Protein AF-A0A3J8T871-F1 (afdb_monomer_lite)

Sequence (259 aa):
EIQTLMLQTRQHMSQTGKDLESVMHNILGLNGDDAAVIRSRLGNTLPEPTASTSGMSEITALQEQIAAMSMTTEYVHPHMQLASPMAESLQCPPFTSSGKSYEDIYEMGSSKVPLPAITPELLTSQFPDMSEADRQALEYIADPENFSHTLNADGTVISISKKRPNSIFRNNYTADTWTFISNLKYQPDGGTLPYFASHIAQYQYLLAAVSGGWVGQMPFVLIRENVINQTTLNNTEWLNGEELKTAFLNNTPNGKSTA

Structure (mmCIF, N/CA/C/O backbone):
data_AF-A0A3J8T871-F1
#
_entry.id   AF-A0A3J8T871-F1
#
loop_
_atom_site.group_PDB
_atom_site.id
_atom_site.type_symbol
_atom_site.label_atom_id
_atom_site.label_alt_id
_atom_site.label_comp_id
_atom_site.label_asym_id
_atom_site.label_entity_id
_atom_site.label_seq_id
_atom_site.pdbx_PDB_ins_code
_atom_site.Cartn_x
_atom_site.Cartn_y
_atom_site.Cartn_z
_atom_site.occupancy
_atom_site.B_iso_or_equiv
_atom_site.auth_seq_id
_atom_site.auth_comp_id
_atom_site.auth_asym_id
_atom_site.auth_atom_id
_atom_site.pdbx_PDB_model_num
ATOM 1 N N . GLU A 1 1 ? -27.028 -23.807 4.822 1.00 65.12 1 GLU A N 1
ATOM 2 C CA . GLU A 1 1 ? -26.142 -23.167 3.828 1.00 65.12 1 GLU A CA 1
ATOM 3 C C . GLU A 1 1 ? -26.764 -21.903 3.232 1.00 65.12 1 GLU A C 1
ATOM 5 O O . GLU A 1 1 ? -26.408 -20.824 3.680 1.00 65.12 1 GLU A O 1
ATOM 10 N N . ILE A 1 2 ? -27.795 -21.993 2.378 1.00 63.31 2 ILE A N 1
ATOM 11 C CA . ILE A 1 2 ? -28.452 -20.805 1.777 1.00 63.31 2 ILE A CA 1
ATOM 12 C C . ILE A 1 2 ? -29.001 -19.809 2.820 1.00 63.31 2 ILE A C 1
ATOM 14 O O . ILE A 1 2 ? -28.882 -18.603 2.641 1.00 63.31 2 ILE A O 1
ATOM 18 N N . GLN A 1 3 ? -29.579 -20.277 3.933 1.00 58.31 3 GLN A N 1
ATOM 19 C CA . GLN A 1 3 ? -30.079 -19.378 4.989 1.00 58.31 3 GLN A CA 1
ATOM 20 C C . GLN A 1 3 ? -28.963 -18.590 5.691 1.00 58.31 3 GLN A C 1
ATOM 22 O O . GLN A 1 3 ? -29.158 -17.420 6.013 1.00 58.31 3 GLN A O 1
ATOM 27 N N . THR A 1 4 ? -27.796 -19.206 5.883 1.00 62.69 4 THR A N 1
ATOM 28 C CA . THR A 1 4 ? -26.612 -18.565 6.468 1.00 62.69 4 THR A CA 1
ATOM 29 C C . THR A 1 4 ? -26.082 -17.479 5.539 1.00 62.69 4 THR A C 1
ATOM 31 O O . THR A 1 4 ? -25.851 -16.358 5.977 1.00 62.69 4 THR A O 1
ATOM 34 N N . LEU A 1 5 ? -26.003 -17.779 4.241 1.00 67.38 5 LEU A N 1
ATOM 35 C CA . LEU A 1 5 ? -25.590 -16.825 3.214 1.00 67.38 5 LEU A CA 1
ATOM 36 C C . LEU A 1 5 ? -26.553 -15.639 3.093 1.00 67.38 5 LEU A C 1
ATOM 38 O O . LEU A 1 5 ? -26.114 -14.498 2.974 1.00 67.38 5 LEU A O 1
ATOM 42 N N . MET A 1 6 ? -27.867 -15.869 3.193 1.00 68.94 6 MET A N 1
ATOM 43 C CA . MET A 1 6 ? -28.846 -14.775 3.234 1.00 68.94 6 MET A CA 1
ATOM 44 C C . MET A 1 6 ? -28.659 -13.880 4.464 1.00 68.94 6 MET A C 1
ATOM 46 O O . MET A 1 6 ? -28.785 -12.661 4.351 1.00 68.94 6 MET A O 1
ATOM 50 N N . LEU A 1 7 ? -28.373 -14.467 5.631 1.00 67.75 7 LEU A N 1
ATOM 51 C CA . LEU A 1 7 ? -28.148 -13.708 6.861 1.00 67.75 7 LEU A CA 1
ATOM 52 C C . LEU A 1 7 ? -26.876 -12.858 6.755 1.00 67.75 7 LEU A C 1
ATOM 54 O O . LEU A 1 7 ? -26.927 -11.662 7.028 1.00 67.75 7 LEU A O 1
ATOM 58 N N . GLN A 1 8 ? -25.781 -13.448 6.268 1.00 67.50 8 GLN A N 1
ATOM 59 C CA . GLN A 1 8 ? -24.525 -12.743 5.999 1.00 67.50 8 GLN A CA 1
ATOM 60 C C . GLN A 1 8 ? -24.728 -11.609 4.989 1.00 67.50 8 GLN A C 1
ATOM 62 O O . GLN A 1 8 ? -24.282 -10.490 5.221 1.00 67.50 8 GLN A O 1
ATOM 67 N N . THR A 1 9 ? -25.483 -11.860 3.916 1.00 73.12 9 THR A N 1
ATOM 68 C CA . THR A 1 9 ? -25.808 -10.840 2.907 1.00 73.12 9 THR A CA 1
ATOM 69 C C . THR A 1 9 ? -26.558 -9.660 3.533 1.00 73.12 9 THR A C 1
ATOM 71 O O . THR A 1 9 ? -26.154 -8.514 3.357 1.00 73.12 9 THR A O 1
ATOM 74 N N . ARG A 1 10 ? -27.606 -9.916 4.330 1.00 71.44 10 ARG A N 1
ATOM 75 C CA . ARG A 1 10 ? -28.368 -8.853 5.017 1.00 71.44 10 ARG A CA 1
ATOM 76 C C . ARG A 1 10 ? -27.517 -8.072 6.012 1.00 71.44 10 ARG A C 1
ATOM 78 O O . ARG A 1 10 ? -27.615 -6.848 6.067 1.00 71.44 10 ARG A O 1
ATOM 85 N N . GLN A 1 11 ? -26.688 -8.768 6.783 1.00 70.19 11 GLN A N 1
ATOM 86 C CA . GLN A 1 11 ? -25.809 -8.144 7.763 1.00 70.19 11 GLN A CA 1
ATOM 87 C C . GLN A 1 11 ? -24.795 -7.219 7.080 1.00 70.19 11 GLN A C 1
ATOM 89 O O . GLN A 1 11 ? -24.667 -6.062 7.477 1.00 70.19 11 GLN A O 1
ATOM 94 N N . HIS A 1 12 ? -24.154 -7.676 6.002 1.00 65.12 12 HIS A N 1
ATOM 95 C CA . HIS A 1 12 ? -23.218 -6.852 5.239 1.00 65.12 12 HIS A CA 1
ATOM 96 C C . HIS A 1 12 ? -23.896 -5.657 4.564 1.00 65.12 12 HIS A C 1
ATOM 98 O O . HIS A 1 12 ? -23.347 -4.556 4.612 1.00 65.12 12 HIS A O 1
ATOM 104 N N . MET A 1 13 ? -25.097 -5.821 3.998 1.00 77.69 13 MET A N 1
ATOM 105 C CA . MET A 1 13 ? -25.871 -4.692 3.462 1.00 77.69 13 MET A CA 1
ATOM 106 C C . MET A 1 13 ? -26.167 -3.651 4.550 1.00 77.69 13 MET A C 1
ATOM 108 O O . MET A 1 13 ? -25.944 -2.462 4.342 1.00 77.69 13 MET A O 1
ATOM 112 N N . SER A 1 14 ? -26.606 -4.090 5.735 1.00 65.56 14 SER A N 1
ATOM 113 C CA . SER A 1 14 ? -26.915 -3.188 6.851 1.00 65.56 14 SER A CA 1
ATOM 114 C C . SER A 1 14 ? -25.684 -2.472 7.411 1.00 65.56 14 SER A C 1
ATOM 116 O O . SER A 1 14 ? -25.811 -1.345 7.880 1.00 65.56 14 SER A O 1
ATOM 118 N N . GLN A 1 15 ? -24.517 -3.117 7.409 1.00 56.41 15 GLN A N 1
ATOM 119 C CA . GLN A 1 15 ? -23.279 -2.554 7.958 1.00 56.41 15 GLN A CA 1
ATOM 120 C C . GLN A 1 15 ? -22.577 -1.609 6.981 1.00 56.41 15 GLN A C 1
ATOM 122 O O . GLN A 1 15 ? -21.960 -0.636 7.401 1.00 56.41 15 GLN A O 1
ATOM 127 N N . THR A 1 16 ? -22.653 -1.900 5.681 1.00 61.44 16 THR A N 1
ATOM 128 C CA . THR A 1 16 ? -21.913 -1.157 4.649 1.00 61.44 16 THR A CA 1
ATOM 129 C C . THR A 1 16 ? -22.764 -0.127 3.912 1.00 61.44 16 THR A C 1
ATOM 131 O O . THR A 1 16 ? -22.210 0.742 3.245 1.00 61.44 16 THR A O 1
ATOM 134 N N . GLY A 1 17 ? -24.096 -0.236 3.979 1.00 65.56 17 GLY A N 1
ATOM 135 C CA . GLY A 1 17 ? -25.020 0.578 3.185 1.00 65.56 17 GLY A CA 1
ATOM 136 C C . GLY A 1 17 ? -24.968 0.296 1.677 1.00 65.56 17 GLY A C 1
ATOM 137 O O . GLY A 1 17 ? -25.608 1.011 0.909 1.00 65.56 17 GLY A O 1
ATOM 138 N N . LYS A 1 18 ? -24.207 -0.717 1.240 1.00 61.56 18 LYS A N 1
ATOM 139 C CA . LYS A 1 18 ? -24.076 -1.107 -0.168 1.00 61.56 18 LYS A CA 1
ATOM 140 C C . LYS A 1 18 ? -25.286 -1.921 -0.625 1.00 61.56 18 LYS A C 1
ATOM 142 O O . LYS A 1 18 ? -25.940 -2.603 0.168 1.00 61.56 18 LYS A O 1
ATOM 147 N N . ASP A 1 19 ? -25.575 -1.851 -1.919 1.00 77.81 19 ASP A N 1
ATOM 148 C CA . ASP A 1 19 ? -26.668 -2.595 -2.530 1.00 77.81 19 ASP A CA 1
ATOM 149 C C . ASP A 1 19 ? -26.391 -4.111 -2.569 1.00 77.81 19 ASP A C 1
ATOM 151 O O . ASP A 1 19 ? -25.262 -4.587 -2.417 1.00 77.81 19 ASP A O 1
ATOM 155 N N . LEU A 1 20 ? -27.465 -4.874 -2.770 1.00 73.06 20 LEU A N 1
ATOM 156 C CA . LEU A 1 20 ? -27.465 -6.335 -2.733 1.00 73.06 20 LEU A CA 1
ATOM 157 C C . LEU A 1 20 ? -26.487 -6.955 -3.745 1.00 73.06 20 LEU A C 1
ATOM 159 O O . LEU A 1 20 ? -25.839 -7.954 -3.438 1.00 73.06 20 LEU A O 1
ATOM 163 N N . GLU A 1 21 ? -26.374 -6.378 -4.941 1.00 67.75 21 GLU A N 1
ATOM 164 C CA . GLU A 1 21 ? -25.549 -6.923 -6.020 1.00 67.75 21 GLU A CA 1
ATOM 165 C C . GLU A 1 21 ? -24.061 -6.753 -5.702 1.00 67.75 21 GLU A C 1
ATOM 167 O O . GLU A 1 21 ? -23.285 -7.708 -5.802 1.00 67.75 21 GLU A O 1
ATOM 172 N N . SER A 1 22 ? -23.697 -5.579 -5.182 1.00 62.66 22 SER A N 1
ATOM 173 C CA . SER A 1 22 ? -22.346 -5.284 -4.705 1.00 62.66 22 SER A CA 1
ATOM 174 C C . SER A 1 22 ? -21.918 -6.200 -3.550 1.00 62.66 22 SER A C 1
ATOM 176 O O . SER A 1 22 ? -20.803 -6.727 -3.555 1.00 62.66 22 SER A O 1
ATOM 178 N N . VAL A 1 23 ? -22.810 -6.469 -2.587 1.00 69.25 23 VAL A N 1
ATOM 179 C CA . VAL A 1 23 ? -22.514 -7.369 -1.456 1.00 69.25 23 VAL A CA 1
ATOM 180 C C . VAL A 1 23 ? -22.325 -8.815 -1.917 1.00 69.25 23 VAL A C 1
ATOM 182 O O . VAL A 1 23 ? -21.386 -9.490 -1.494 1.00 69.25 23 VAL A O 1
ATOM 185 N N . MET A 1 24 ? -23.195 -9.306 -2.796 1.00 70.81 24 MET A N 1
ATOM 186 C CA . MET A 1 24 ? -23.183 -10.714 -3.187 1.00 70.81 24 MET A CA 1
ATOM 187 C C . MET A 1 24 ? -22.001 -11.066 -4.092 1.00 70.81 24 MET A C 1
ATOM 189 O O . MET A 1 24 ? -21.392 -12.116 -3.899 1.00 70.81 24 MET A O 1
ATOM 193 N N . HIS A 1 25 ? -21.660 -10.194 -5.044 1.00 60.41 25 HIS A N 1
ATOM 194 C CA . HIS A 1 25 ? -20.606 -10.473 -6.019 1.00 60.41 25 HIS A CA 1
ATOM 195 C C . HIS A 1 25 ? -19.211 -10.090 -5.508 1.00 60.41 25 HIS A C 1
ATOM 197 O O . HIS A 1 25 ? -18.264 -10.858 -5.657 1.00 60.41 25 HIS A O 1
ATOM 203 N N . ASN A 1 26 ? -19.074 -8.924 -4.870 1.00 55.09 26 ASN A N 1
ATOM 204 C CA . ASN A 1 26 ? -17.752 -8.355 -4.583 1.00 55.09 26 ASN A CA 1
ATOM 205 C C . ASN A 1 26 ? -17.272 -8.608 -3.150 1.00 55.09 26 ASN A C 1
ATOM 207 O O . ASN A 1 26 ? -16.071 -8.550 -2.900 1.00 55.09 26 ASN A O 1
ATOM 211 N N . ILE A 1 27 ? -18.187 -8.863 -2.208 1.00 56.38 27 ILE A N 1
ATOM 212 C CA . ILE A 1 27 ? -17.854 -9.031 -0.782 1.00 56.38 27 ILE A CA 1
ATOM 213 C C . ILE A 1 27 ? -17.938 -10.501 -0.371 1.00 56.38 27 ILE A C 1
ATOM 215 O O . ILE A 1 27 ? -17.032 -11.008 0.281 1.00 56.38 27 ILE A O 1
ATOM 219 N N . LEU A 1 28 ? -19.008 -11.194 -0.772 1.00 67.06 28 LEU A N 1
ATOM 220 C CA . LEU A 1 28 ? -19.232 -12.599 -0.413 1.00 67.06 28 LEU A CA 1
ATOM 221 C C . LEU A 1 28 ? -18.746 -13.600 -1.470 1.00 67.06 28 LEU A C 1
ATOM 223 O O . LEU A 1 28 ? -18.787 -14.802 -1.218 1.00 67.06 28 LEU A O 1
ATOM 227 N N . GLY A 1 29 ? -18.294 -13.127 -2.638 1.00 61.50 29 GLY A N 1
ATOM 228 C CA . GLY A 1 29 ? -17.746 -13.975 -3.701 1.00 61.50 29 GLY A CA 1
ATOM 229 C C . GLY A 1 29 ? -18.717 -15.052 -4.196 1.00 61.50 29 GLY A C 1
ATOM 230 O O . GLY A 1 29 ? -18.290 -16.152 -4.547 1.00 61.50 29 GLY A O 1
ATOM 231 N N . LEU A 1 30 ? -20.024 -14.773 -4.176 1.00 69.62 30 LEU A N 1
ATOM 232 C CA . LEU A 1 30 ? -21.040 -15.756 -4.543 1.00 69.62 30 LEU A CA 1
ATOM 233 C C . LEU A 1 30 ? -21.071 -15.964 -6.056 1.00 69.62 30 LEU A C 1
ATOM 235 O O . LEU A 1 30 ? -21.084 -15.007 -6.831 1.00 69.62 30 LEU A O 1
ATOM 239 N N . ASN A 1 31 ? -21.132 -17.229 -6.476 1.00 71.12 31 ASN A N 1
ATOM 240 C CA . ASN A 1 31 ? -21.318 -17.574 -7.882 1.00 71.12 31 ASN A CA 1
ATOM 241 C C . ASN A 1 31 ? -22.720 -17.151 -8.375 1.00 71.12 31 ASN A C 1
ATOM 243 O O . ASN A 1 31 ? -23.629 -16.868 -7.590 1.00 71.12 31 ASN A O 1
ATOM 247 N N . GLY A 1 32 ? -22.901 -17.107 -9.698 1.00 65.44 32 GLY A N 1
ATOM 248 C CA . GLY A 1 32 ? -24.130 -16.604 -10.321 1.00 65.44 32 GLY A CA 1
ATOM 249 C C . GLY A 1 32 ? -25.408 -17.348 -9.913 1.00 65.44 32 GLY A C 1
ATOM 250 O O . GLY A 1 32 ? -26.457 -16.708 -9.785 1.00 65.44 32 GLY A O 1
ATOM 251 N N . ASP A 1 33 ? -25.314 -18.655 -9.658 1.00 71.06 33 ASP A N 1
ATOM 252 C CA . ASP A 1 33 ? -26.450 -19.518 -9.319 1.00 71.06 33 ASP A CA 1
ATOM 253 C C . ASP A 1 33 ? -26.892 -19.316 -7.861 1.00 71.06 33 ASP A C 1
ATOM 255 O O . ASP A 1 33 ? -28.070 -19.054 -7.597 1.00 71.06 33 ASP A O 1
ATOM 259 N N . ASP A 1 34 ? -25.948 -19.318 -6.915 1.00 67.94 34 ASP A N 1
ATOM 260 C CA . ASP A 1 34 ? -26.207 -19.022 -5.500 1.00 67.94 34 ASP A CA 1
ATOM 261 C C . ASP A 1 34 ? -26.716 -17.588 -5.327 1.00 67.94 34 ASP A C 1
ATOM 263 O O . ASP A 1 34 ? -27.661 -17.321 -4.571 1.00 67.94 34 ASP A O 1
ATOM 267 N N . ALA A 1 35 ? -26.155 -16.664 -6.108 1.00 69.81 35 ALA A N 1
ATOM 268 C CA . ALA A 1 35 ? -26.604 -15.289 -6.142 1.00 69.81 35 ALA A CA 1
ATOM 269 C C . ALA A 1 35 ? -28.047 -15.164 -6.672 1.00 69.81 35 ALA A C 1
ATOM 271 O O . ALA A 1 35 ? -28.857 -14.409 -6.133 1.00 69.81 35 ALA A O 1
ATOM 272 N N . ALA A 1 36 ? -28.425 -15.931 -7.696 1.00 73.00 36 ALA A N 1
ATOM 273 C CA . ALA A 1 36 ? -29.789 -15.922 -8.223 1.00 73.00 36 ALA A CA 1
ATOM 274 C C . ALA A 1 36 ? -30.814 -16.443 -7.202 1.00 73.00 36 ALA A C 1
ATOM 276 O O . ALA A 1 36 ? -31.886 -15.849 -7.039 1.00 73.00 36 ALA A O 1
ATOM 277 N N . VAL A 1 37 ? -30.470 -17.505 -6.468 1.00 74.94 37 VAL A N 1
ATOM 278 C CA . VAL A 1 37 ? -31.336 -18.087 -5.432 1.00 74.94 37 VAL A CA 1
ATOM 279 C C . VAL A 1 37 ? -31.539 -17.120 -4.262 1.00 74.94 37 VAL A C 1
ATOM 281 O O . VAL A 1 37 ? -32.662 -16.971 -3.773 1.00 74.94 37 VAL A O 1
ATOM 284 N N . ILE A 1 38 ? -30.483 -16.425 -3.833 1.00 74.38 38 ILE A N 1
ATOM 285 C CA . ILE A 1 38 ? -30.547 -15.437 -2.746 1.00 74.38 38 ILE A CA 1
ATOM 286 C C . ILE A 1 38 ? -31.348 -14.200 -3.173 1.00 74.38 38 ILE A C 1
ATOM 288 O O . ILE A 1 38 ? -32.231 -13.777 -2.423 1.00 74.38 38 ILE A O 1
ATOM 292 N N . ARG A 1 39 ? -31.147 -13.683 -4.397 1.00 76.00 39 ARG A N 1
ATOM 293 C CA . ARG A 1 39 ? -31.948 -12.574 -4.958 1.00 76.00 39 ARG A CA 1
ATOM 294 C C . ARG A 1 39 ? -33.445 -12.886 -4.952 1.00 76.00 39 ARG A C 1
ATOM 296 O O . ARG A 1 39 ? -34.239 -12.084 -4.462 1.00 76.00 39 ARG A O 1
ATOM 303 N N . SER A 1 40 ? -33.830 -14.069 -5.439 1.00 72.31 40 SER A N 1
ATOM 304 C CA . SER A 1 40 ? -35.235 -14.501 -5.495 1.00 72.31 40 SER A CA 1
ATOM 305 C C . SER A 1 40 ? -35.880 -14.595 -4.105 1.00 72.31 40 SER A C 1
ATOM 307 O O . SER A 1 40 ? -37.043 -14.232 -3.930 1.00 72.31 40 SER A O 1
ATOM 309 N N . ARG A 1 41 ? -35.128 -15.046 -3.095 1.00 71.81 41 ARG A N 1
ATOM 310 C CA . ARG A 1 41 ? -35.644 -15.223 -1.729 1.00 71.81 41 ARG A CA 1
ATOM 311 C C . ARG A 1 41 ? -35.685 -13.926 -0.922 1.00 71.81 41 ARG A C 1
ATOM 313 O O . ARG A 1 41 ? -36.589 -13.769 -0.107 1.00 71.81 41 ARG A O 1
ATOM 320 N N . LEU A 1 42 ? -34.760 -12.993 -1.160 1.00 68.19 42 LEU A N 1
ATOM 321 C CA . LEU A 1 42 ? -34.782 -11.664 -0.539 1.00 68.19 42 LEU A CA 1
ATOM 322 C C . LEU A 1 42 ? -35.845 -10.745 -1.152 1.00 68.19 42 LEU A C 1
ATOM 324 O O . LEU A 1 42 ? -36.526 -10.046 -0.399 1.00 68.19 42 LEU A O 1
ATOM 328 N N . GLY A 1 43 ? -36.038 -10.793 -2.475 1.00 56.19 43 GLY A N 1
ATOM 329 C CA . GLY A 1 43 ? -37.036 -9.982 -3.186 1.00 56.19 43 GLY A CA 1
ATOM 330 C C . GLY A 1 43 ? -38.477 -10.203 -2.708 1.00 56.19 43 GLY A C 1
ATOM 331 O O . GLY A 1 43 ? -39.272 -9.273 -2.717 1.00 56.19 43 GLY A O 1
ATOM 332 N N . ASN A 1 44 ? -38.791 -11.390 -2.179 1.00 51.34 44 ASN A N 1
ATOM 333 C CA . ASN A 1 44 ? -40.103 -11.712 -1.603 1.00 51.34 44 ASN A CA 1
ATOM 334 C C . ASN A 1 44 ? -40.289 -11.231 -0.144 1.00 51.34 44 ASN A C 1
ATOM 336 O O . ASN A 1 44 ? -41.306 -11.542 0.472 1.00 51.34 44 ASN A O 1
ATOM 340 N N . THR A 1 45 ? -39.316 -10.511 0.435 1.00 51.62 45 THR A N 1
ATOM 341 C CA . THR A 1 45 ? -39.329 -10.069 1.849 1.00 51.62 45 THR A CA 1
ATOM 342 C C . THR A 1 45 ? -39.093 -8.569 2.058 1.00 51.62 45 THR A C 1
ATOM 344 O O . THR A 1 45 ? -38.953 -8.141 3.200 1.00 51.62 45 THR A O 1
ATOM 347 N N . LEU A 1 46 ? -39.060 -7.765 0.993 1.00 38.62 46 LEU A N 1
ATOM 348 C CA . LEU A 1 46 ? -38.908 -6.309 1.076 1.00 38.62 46 LEU A CA 1
ATOM 349 C C . LEU A 1 46 ? -40.276 -5.619 0.933 1.00 38.62 46 LEU A C 1
ATOM 351 O O . LEU A 1 46 ? -40.833 -5.633 -0.164 1.00 38.62 46 LEU A O 1
ATOM 355 N N . PRO A 1 47 ? -40.831 -4.979 1.978 1.00 36.34 47 PRO A N 1
ATOM 356 C CA . PRO A 1 47 ? -41.696 -3.828 1.766 1.00 36.34 47 PRO A CA 1
ATOM 357 C C . PRO A 1 47 ? -40.829 -2.634 1.339 1.00 36.34 47 PRO A C 1
ATOM 359 O O . PRO A 1 47 ? -39.686 -2.505 1.787 1.00 36.34 47 PRO A O 1
ATOM 362 N N . GLU A 1 48 ? -41.365 -1.751 0.492 1.00 31.50 48 GLU A N 1
ATOM 363 C CA . GLU A 1 48 ? -40.725 -0.461 0.210 1.00 31.50 48 GLU A CA 1
ATOM 364 C C . GLU A 1 48 ? -40.427 0.298 1.517 1.00 31.50 48 GLU A C 1
ATOM 366 O O . GLU A 1 48 ? -41.225 0.250 2.460 1.00 31.50 48 GLU A O 1
ATOM 371 N N . PRO A 1 49 ? -39.285 1.001 1.606 1.00 32.28 49 PRO A N 1
ATOM 372 C CA . PRO A 1 49 ? -38.842 1.590 2.856 1.00 32.28 49 PRO A CA 1
ATOM 373 C C . PRO A 1 49 ? -39.661 2.845 3.180 1.00 32.28 49 PRO A C 1
ATOM 375 O O . PRO A 1 49 ? -39.375 3.938 2.695 1.00 32.28 49 PRO A O 1
ATOM 378 N N . THR A 1 50 ? -40.647 2.721 4.067 1.00 29.19 50 THR A N 1
ATOM 379 C CA . THR A 1 50 ? -41.132 3.871 4.839 1.00 29.19 50 THR A CA 1
ATOM 380 C C . THR A 1 50 ? -40.226 4.068 6.046 1.00 29.19 50 THR A C 1
ATOM 382 O O . THR A 1 50 ? -40.100 3.181 6.891 1.00 29.19 50 THR A O 1
ATOM 385 N N . ALA A 1 51 ? -39.584 5.232 6.112 1.00 39.44 51 ALA A N 1
ATOM 386 C CA . ALA A 1 51 ? -38.713 5.640 7.203 1.00 39.44 51 ALA A CA 1
ATOM 387 C C . ALA A 1 51 ? -39.416 5.523 8.566 1.00 39.44 51 ALA A C 1
ATOM 389 O O . ALA A 1 51 ? -40.439 6.170 8.770 1.00 39.44 51 ALA A O 1
ATOM 390 N N . SER A 1 52 ? -38.845 4.762 9.507 1.00 32.12 52 SER A N 1
ATOM 391 C CA . SER A 1 52 ? -38.950 5.095 10.930 1.00 32.12 52 SER A CA 1
ATOM 392 C C . SER A 1 52 ? -37.971 4.320 11.816 1.00 32.12 52 SER A C 1
ATOM 394 O O . SER A 1 52 ? -37.738 3.125 11.678 1.00 32.12 52 SER A O 1
ATOM 396 N N . THR A 1 53 ? -37.413 5.076 12.752 1.00 39.72 53 THR A N 1
ATOM 397 C CA . THR A 1 53 ? -36.474 4.754 13.827 1.00 39.72 53 THR A CA 1
ATOM 398 C C . THR A 1 53 ? -36.953 3.642 14.768 1.00 39.72 53 THR A C 1
ATOM 400 O O . THR A 1 53 ? -37.865 3.887 15.552 1.00 39.72 53 THR A O 1
ATOM 403 N N . SER A 1 54 ? -36.306 2.470 14.760 1.00 40.34 54 SER A N 1
ATOM 404 C CA . SER A 1 54 ? -36.184 1.564 15.925 1.00 40.34 54 SER A CA 1
ATOM 405 C C . SER A 1 54 ? -35.323 0.335 15.574 1.00 40.34 54 SER A C 1
ATOM 407 O O . SER A 1 54 ? -35.849 -0.748 15.350 1.00 40.34 54 SER A O 1
ATOM 409 N N . GLY A 1 55 ? -33.996 0.494 15.491 1.00 34.03 55 GLY A N 1
ATOM 410 C CA . GLY A 1 55 ? -33.061 -0.605 15.169 1.00 34.03 55 GLY A CA 1
ATOM 411 C C . GLY A 1 55 ? -32.167 -1.079 16.324 1.00 34.03 55 GLY A C 1
ATOM 412 O O . GLY A 1 55 ? -31.342 -1.962 16.129 1.00 34.03 55 GLY A O 1
ATOM 413 N N . MET A 1 56 ? -32.287 -0.500 17.525 1.00 32.59 56 MET A N 1
ATOM 414 C CA . MET A 1 56 ? -31.349 -0.780 18.628 1.00 32.59 56 MET A CA 1
ATOM 415 C C . MET A 1 56 ? -31.712 -1.994 19.497 1.00 32.59 56 MET A C 1
ATOM 417 O O . MET A 1 56 ? -30.859 -2.464 20.241 1.00 32.59 56 MET A O 1
ATOM 421 N N . SER A 1 57 ? -32.939 -2.518 19.436 1.00 35.69 57 SER A N 1
ATOM 422 C CA . SER A 1 57 ? -33.378 -3.588 20.349 1.00 35.69 57 SER A CA 1
ATOM 423 C C . SER A 1 57 ? -33.092 -5.010 19.856 1.00 35.69 57 SER A C 1
ATOM 425 O O . SER A 1 57 ? -32.969 -5.912 20.677 1.00 35.69 57 SER A O 1
ATOM 427 N N . GLU A 1 58 ? -32.966 -5.234 18.546 1.00 35.97 58 GLU A N 1
ATOM 428 C CA . GLU A 1 58 ? -32.768 -6.587 17.992 1.00 35.97 58 GLU A CA 1
ATOM 429 C C . GLU A 1 58 ? -31.289 -7.005 17.930 1.00 35.97 58 GLU A C 1
ATOM 431 O O . GLU A 1 58 ? -30.979 -8.192 18.010 1.00 35.97 58 GLU A O 1
ATOM 436 N N . ILE A 1 59 ? -30.363 -6.040 17.865 1.00 34.97 59 ILE A N 1
ATOM 437 C CA . ILE A 1 59 ? -28.914 -6.298 17.783 1.00 34.97 59 ILE A CA 1
ATOM 438 C C . ILE A 1 59 ? -28.365 -6.832 19.118 1.00 34.97 59 ILE A C 1
ATOM 440 O O . ILE A 1 59 ? -27.562 -7.765 19.133 1.00 34.97 59 ILE A O 1
ATOM 444 N N . THR A 1 60 ? -28.851 -6.306 20.245 1.00 36.22 60 THR A N 1
ATOM 445 C CA . THR A 1 60 ? -28.344 -6.648 21.584 1.00 36.22 60 THR A CA 1
ATOM 446 C C . THR A 1 60 ? -28.682 -8.086 21.989 1.00 36.22 60 THR A C 1
ATOM 448 O O . THR A 1 60 ? -27.840 -8.785 22.546 1.00 36.22 60 THR A O 1
ATOM 451 N N . ALA A 1 61 ? -29.880 -8.570 21.644 1.00 32.25 61 ALA A N 1
ATOM 452 C CA . ALA A 1 61 ? -30.321 -9.923 21.995 1.00 32.25 61 ALA A CA 1
ATOM 453 C C . ALA A 1 61 ? -29.556 -11.028 21.236 1.00 32.25 61 ALA A C 1
ATOM 455 O O . ALA A 1 61 ? -29.435 -12.149 21.726 1.00 32.25 61 ALA A O 1
ATOM 456 N N . LEU A 1 62 ? -29.012 -10.718 20.052 1.00 35.69 62 LEU A N 1
ATOM 457 C CA . LEU A 1 62 ? -28.252 -11.668 19.231 1.00 35.69 62 LEU A CA 1
ATOM 458 C C . LEU A 1 62 ? -26.757 -11.713 19.592 1.00 35.69 62 LEU A C 1
ATOM 460 O O . LEU A 1 62 ? -26.124 -12.755 19.425 1.00 35.69 62 LEU A O 1
ATOM 464 N N . GLN A 1 63 ? -26.191 -10.631 20.138 1.00 38.31 63 G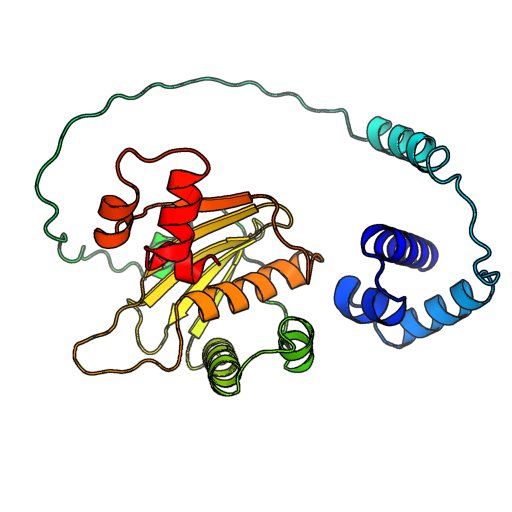LN A N 1
ATOM 465 C CA . GLN A 1 63 ? -24.794 -10.600 20.596 1.00 38.31 63 GLN A CA 1
ATOM 466 C C . GLN A 1 63 ? -24.569 -11.406 21.889 1.00 38.31 63 GLN A C 1
ATOM 468 O O . GLN A 1 63 ? -23.517 -12.032 22.037 1.00 38.31 63 GLN A O 1
ATOM 473 N N . GLU A 1 64 ? -25.561 -11.482 22.784 1.00 37.44 64 GLU A N 1
ATOM 474 C CA . GLU A 1 64 ? -25.464 -12.284 24.018 1.00 37.44 64 GLU A CA 1
ATOM 475 C C . GLU A 1 64 ? -25.407 -13.799 23.749 1.00 37.44 64 GLU A C 1
ATOM 477 O O . GLU A 1 64 ? -24.704 -14.523 24.456 1.00 37.44 64 GLU A O 1
ATOM 482 N N . GLN A 1 65 ? -26.056 -14.290 22.685 1.00 34.62 65 GLN A N 1
ATOM 483 C CA . GLN A 1 65 ? -25.969 -15.705 22.294 1.00 34.62 65 GLN A CA 1
ATOM 484 C C . GLN A 1 65 ? -24.588 -16.098 21.749 1.00 34.62 65 GLN A C 1
ATOM 486 O O . GLN A 1 65 ? -24.179 -17.247 21.912 1.00 34.62 65 GLN A O 1
ATOM 491 N N . ILE A 1 66 ? -23.849 -15.160 21.147 1.00 37.19 66 ILE A N 1
ATOM 492 C CA . ILE A 1 66 ? -22.510 -15.414 20.590 1.00 37.19 66 ILE A CA 1
ATOM 493 C C . ILE A 1 66 ? -21.440 -15.365 21.695 1.00 37.19 66 ILE A C 1
ATOM 495 O O . ILE A 1 66 ? -20.517 -16.179 21.696 1.00 37.19 66 ILE A O 1
ATOM 499 N N . ALA A 1 67 ? -21.586 -14.477 22.685 1.00 34.66 67 ALA A N 1
ATOM 500 C CA . ALA A 1 67 ? -20.651 -14.373 23.811 1.00 34.66 67 ALA A CA 1
ATOM 501 C C . ALA A 1 67 ? -20.654 -15.618 24.722 1.00 34.66 67 ALA A C 1
ATOM 503 O O . ALA A 1 67 ? -19.615 -15.985 25.274 1.00 34.66 67 ALA A O 1
ATOM 504 N N . ALA A 1 68 ? -21.791 -16.312 24.835 1.00 31.64 68 ALA A N 1
ATOM 505 C CA . ALA A 1 68 ? -21.923 -17.523 25.647 1.00 31.64 68 ALA A CA 1
ATOM 506 C C . ALA A 1 68 ? -21.173 -18.752 25.085 1.00 31.64 68 ALA A C 1
ATOM 508 O O . ALA A 1 68 ? -21.025 -19.744 25.796 1.00 31.64 68 ALA A O 1
ATOM 509 N N . MET A 1 69 ? -20.681 -18.705 23.839 1.00 31.14 69 MET A N 1
ATOM 510 C CA . MET A 1 69 ? -20.035 -19.850 23.179 1.00 31.14 69 MET A CA 1
ATOM 511 C C . MET A 1 69 ? -18.495 -19.797 23.151 1.00 31.14 69 MET A C 1
ATOM 513 O O . MET A 1 69 ? -17.881 -20.792 22.773 1.00 31.14 69 MET A O 1
ATOM 517 N N . SER A 1 70 ? -17.860 -18.696 23.579 1.00 30.91 70 SER A N 1
ATOM 518 C CA . SER A 1 70 ? -16.415 -18.462 23.352 1.00 30.91 70 SER A CA 1
ATOM 519 C C . SER A 1 70 ? -15.539 -18.358 24.611 1.00 30.91 70 SER A C 1
ATOM 521 O O . SER A 1 70 ? -14.360 -18.027 24.510 1.00 30.91 70 SER A O 1
ATOM 523 N N . MET A 1 71 ? -16.059 -18.652 25.805 1.00 24.59 71 MET A N 1
ATOM 524 C CA . MET A 1 71 ? -15.281 -18.550 27.049 1.00 24.59 71 MET A CA 1
ATOM 525 C C . MET A 1 71 ? -14.649 -19.882 27.463 1.00 24.59 71 MET A C 1
ATOM 527 O O . MET A 1 71 ? -15.164 -20.541 28.357 1.00 24.59 71 MET A O 1
ATOM 531 N N . THR A 1 72 ? -13.498 -20.232 26.881 1.00 25.66 72 THR A N 1
ATOM 532 C CA . THR A 1 72 ? -12.446 -21.011 27.568 1.00 25.66 72 THR A CA 1
ATOM 533 C C . THR A 1 72 ? -11.090 -20.774 26.900 1.00 25.66 72 THR A C 1
ATOM 535 O O . THR A 1 72 ? -10.846 -21.356 25.851 1.00 25.66 72 THR A O 1
ATOM 538 N N . THR A 1 73 ? -10.236 -19.930 27.495 1.00 25.50 73 THR A N 1
ATOM 539 C CA . THR A 1 73 ? -8.835 -20.218 27.898 1.00 25.50 73 THR A CA 1
ATOM 540 C C . THR A 1 73 ? -8.095 -18.916 28.234 1.00 25.50 73 THR A C 1
ATOM 542 O O . THR A 1 73 ? -7.871 -18.079 27.364 1.00 25.50 73 THR A O 1
ATOM 545 N N . GLU A 1 74 ? -7.708 -18.766 29.503 1.00 25.78 74 GLU A N 1
ATOM 546 C CA . GLU A 1 74 ? -6.729 -17.792 30.009 1.00 25.78 74 GLU A CA 1
ATOM 547 C C . GLU A 1 74 ? -5.300 -18.209 29.626 1.00 25.78 74 GLU A C 1
ATOM 549 O O . GLU A 1 74 ? -5.046 -19.406 29.574 1.00 25.78 74 GLU A O 1
ATOM 554 N N . TYR A 1 75 ? -4.357 -17.265 29.464 1.00 23.55 75 TYR A N 1
ATOM 555 C CA . TYR A 1 75 ? -2.962 -17.427 29.921 1.00 23.55 75 TYR A CA 1
ATOM 556 C C . TYR A 1 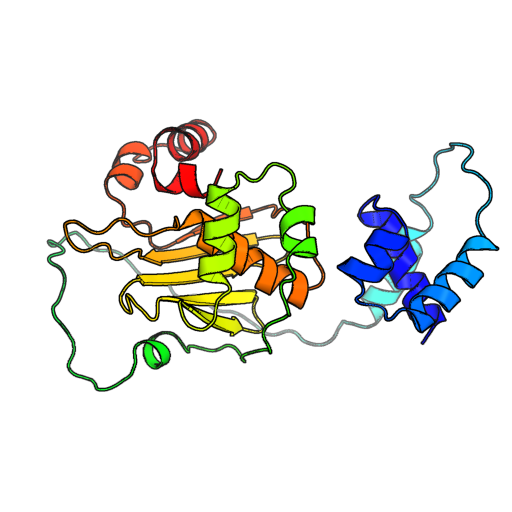75 ? -2.196 -16.085 29.988 1.00 23.55 75 TYR A C 1
ATOM 558 O O . TYR A 1 75 ? -2.534 -15.099 29.341 1.00 23.55 75 TYR A O 1
ATOM 566 N N . VAL A 1 76 ? -1.182 -16.092 30.855 1.00 22.94 76 VAL A N 1
ATOM 567 C CA . VAL A 1 76 ? -0.571 -15.005 31.642 1.00 22.94 76 VAL A CA 1
ATOM 568 C C . VAL A 1 76 ? 0.699 -14.389 31.005 1.00 22.94 76 VAL A C 1
ATOM 570 O O . VAL A 1 76 ? 1.467 -15.074 30.338 1.00 22.94 76 VAL A O 1
ATOM 573 N N . HIS A 1 77 ? 0.927 -13.093 31.273 1.00 26.83 77 HIS A N 1
ATOM 574 C CA . HIS A 1 77 ? 2.100 -12.237 30.958 1.00 26.83 77 HIS A CA 1
ATOM 575 C C . HIS A 1 77 ? 3.405 -12.665 31.694 1.00 26.83 77 HIS A C 1
ATOM 577 O O . HIS A 1 77 ? 3.287 -13.318 32.732 1.00 26.83 77 HIS A O 1
ATOM 583 N N . PRO A 1 78 ? 4.643 -12.255 31.290 1.00 30.91 78 PRO A N 1
ATOM 584 C CA . PRO A 1 78 ? 5.189 -10.977 31.801 1.00 30.91 78 PRO A CA 1
ATOM 585 C C . PRO A 1 78 ? 6.282 -10.231 30.981 1.00 30.91 78 PRO A C 1
ATOM 587 O O . PRO A 1 78 ? 6.947 -10.758 30.096 1.00 30.91 78 PRO A O 1
ATOM 590 N N . HIS A 1 79 ? 6.432 -8.961 31.381 1.00 25.48 79 HIS A N 1
ATOM 591 C CA . HIS A 1 79 ? 7.420 -7.897 31.118 1.00 25.48 79 HIS A CA 1
ATOM 592 C C . HIS A 1 79 ? 8.894 -8.263 30.824 1.00 25.48 79 HIS A C 1
ATOM 594 O O . HIS A 1 79 ? 9.498 -9.035 31.563 1.00 25.48 79 HIS A O 1
ATOM 600 N N . MET A 1 80 ? 9.536 -7.481 29.936 1.00 24.31 80 MET A N 1
ATOM 601 C CA . MET A 1 80 ? 10.941 -7.058 30.095 1.00 24.31 80 MET A CA 1
ATOM 602 C C . MET A 1 80 ? 11.216 -5.647 29.529 1.00 24.31 80 MET A C 1
ATOM 604 O O . MET A 1 80 ? 10.794 -5.295 28.433 1.00 24.31 80 MET A O 1
ATOM 608 N N . GLN A 1 81 ? 11.926 -4.852 30.334 1.00 27.61 81 GLN A N 1
ATOM 609 C CA . GLN A 1 81 ? 12.489 -3.516 30.085 1.00 27.61 81 GLN A CA 1
ATOM 610 C C . GLN A 1 81 ? 13.775 -3.618 29.252 1.00 27.61 81 GLN A C 1
ATOM 612 O O . GLN A 1 81 ? 14.579 -4.501 29.539 1.00 27.61 81 GLN A O 1
ATOM 617 N N . LEU A 1 82 ? 14.060 -2.667 28.351 1.00 24.55 82 LEU A N 1
ATOM 618 C CA . LEU A 1 82 ? 15.446 -2.420 27.926 1.00 24.55 82 LEU A CA 1
ATOM 619 C C . LEU A 1 82 ? 15.722 -0.972 27.495 1.00 24.55 82 LEU A C 1
ATOM 621 O O . LEU A 1 82 ? 14.901 -0.307 26.870 1.00 24.55 82 LEU A O 1
ATOM 625 N N . ALA A 1 83 ? 16.901 -0.515 27.913 1.00 22.38 83 ALA A N 1
ATOM 626 C CA . ALA A 1 83 ? 17.442 0.831 27.825 1.00 22.38 83 ALA A CA 1
ATOM 627 C C . ALA A 1 83 ? 18.066 1.155 26.455 1.00 22.38 83 ALA A C 1
ATOM 629 O O . ALA A 1 83 ? 18.495 0.267 25.723 1.00 22.38 83 ALA A O 1
ATOM 630 N N . SER A 1 84 ? 18.163 2.453 26.161 1.00 28.19 84 SER A N 1
ATOM 631 C CA . SER A 1 84 ? 18.874 3.035 25.014 1.00 28.19 84 SER A CA 1
ATOM 632 C C . SER A 1 84 ? 20.353 3.285 25.347 1.00 28.19 84 SER A C 1
ATOM 634 O O . SER A 1 84 ? 20.659 3.618 26.497 1.00 28.19 84 SER A O 1
ATOM 636 N N . PRO A 1 85 ? 21.267 3.190 24.362 1.00 29.27 85 PRO A N 1
ATOM 637 C CA . PRO A 1 85 ? 22.160 4.329 24.141 1.00 29.27 85 PRO A CA 1
ATOM 638 C C . PRO A 1 85 ? 22.483 4.648 22.662 1.00 29.27 85 PRO A C 1
ATOM 640 O O . PRO A 1 85 ? 22.785 3.775 21.859 1.00 29.27 85 PRO A O 1
ATOM 643 N N . MET A 1 86 ? 22.450 5.957 22.381 1.00 24.12 86 MET A N 1
ATOM 644 C CA . MET A 1 86 ? 23.395 6.802 21.621 1.00 24.12 86 MET A CA 1
ATOM 645 C C . MET A 1 86 ? 24.020 6.315 20.294 1.00 24.12 86 MET A C 1
ATOM 647 O O . MET A 1 86 ? 24.921 5.488 20.260 1.00 24.12 86 MET A O 1
ATOM 651 N N . ALA A 1 87 ? 23.586 7.009 19.235 1.00 33.84 87 ALA A N 1
ATOM 652 C CA . ALA A 1 87 ? 24.318 7.557 18.087 1.00 33.84 87 ALA A CA 1
ATOM 653 C C . ALA A 1 87 ? 25.773 7.108 17.827 1.00 33.84 87 ALA A C 1
ATOM 655 O O . ALA A 1 87 ? 26.713 7.670 18.383 1.00 33.84 87 ALA A O 1
ATOM 656 N N . GLU A 1 88 ? 25.938 6.264 16.806 1.00 24.97 88 GLU A N 1
ATOM 657 C CA . GLU A 1 88 ? 27.131 6.211 15.957 1.00 24.97 88 GLU A CA 1
ATOM 658 C C . GLU A 1 88 ? 26.708 6.109 14.479 1.00 24.97 88 GLU A C 1
ATOM 660 O O . GLU A 1 88 ? 25.665 5.557 14.131 1.00 24.97 88 GLU A O 1
ATOM 665 N N . SER A 1 89 ? 27.499 6.739 13.615 1.00 29.55 89 SER A N 1
ATOM 666 C CA . SER A 1 89 ? 27.275 6.981 12.188 1.00 29.55 89 SER A CA 1
ATOM 667 C C . SER A 1 89 ? 26.803 5.758 11.386 1.00 29.55 89 SER A C 1
ATOM 669 O O . SER A 1 89 ? 27.557 4.803 11.202 1.00 29.55 89 SER A O 1
ATOM 671 N N . LEU A 1 90 ? 25.603 5.825 10.801 1.00 29.53 90 LEU A N 1
ATOM 672 C CA . LEU A 1 90 ? 25.089 4.791 9.898 1.00 29.53 90 LEU A CA 1
ATOM 673 C C . LEU A 1 90 ? 25.618 4.992 8.469 1.00 29.53 90 LEU A C 1
ATOM 675 O O . LEU A 1 90 ? 24.929 5.492 7.581 1.00 29.53 90 LEU A O 1
ATOM 679 N N . GLN A 1 91 ? 26.859 4.567 8.242 1.00 25.86 91 GLN A N 1
ATOM 680 C CA . GLN A 1 91 ? 27.259 4.061 6.930 1.00 25.86 91 GLN A CA 1
ATOM 681 C C . GLN A 1 91 ? 26.583 2.700 6.722 1.00 25.86 91 GLN A C 1
ATOM 683 O O . GLN A 1 91 ? 26.596 1.848 7.608 1.00 25.86 91 GLN A O 1
ATOM 688 N N . CYS A 1 92 ? 25.958 2.514 5.557 1.00 30.19 92 CYS A N 1
ATOM 689 C CA . CYS A 1 92 ? 25.319 1.258 5.166 1.00 30.19 92 CYS A CA 1
ATOM 690 C C . CYS A 1 92 ? 26.305 0.084 5.333 1.00 30.19 92 CYS A C 1
ATOM 692 O O . CYS A 1 92 ? 27.389 0.147 4.745 1.00 30.19 92 CYS A O 1
ATOM 694 N N . PRO A 1 93 ? 25.974 -0.989 6.076 1.00 27.53 93 PRO A N 1
ATOM 695 C CA . PRO A 1 93 ? 26.840 -2.157 6.112 1.00 27.53 93 PRO A CA 1
ATOM 696 C C . PRO A 1 93 ? 26.805 -2.871 4.746 1.00 27.53 93 PRO A C 1
ATOM 698 O O . PRO A 1 93 ? 25.732 -2.998 4.147 1.00 27.53 93 PRO A O 1
ATOM 701 N N . PRO A 1 94 ? 27.955 -3.340 4.229 1.00 33.62 94 PRO A N 1
ATOM 702 C CA . PRO A 1 94 ? 28.001 -4.129 3.009 1.00 33.62 94 PRO A CA 1
ATOM 703 C C . PRO A 1 94 ? 27.499 -5.555 3.276 1.00 33.62 94 PRO A C 1
ATOM 705 O O . PRO A 1 94 ? 27.733 -6.118 4.342 1.00 33.62 94 PRO A O 1
ATOM 708 N N . PHE A 1 95 ? 26.820 -6.108 2.268 1.00 40.16 95 PHE A N 1
ATOM 709 C CA . PHE A 1 95 ? 26.607 -7.528 1.964 1.00 40.16 95 PHE A CA 1
ATOM 710 C C . PHE A 1 95 ? 27.087 -8.548 3.014 1.00 40.16 95 PHE A C 1
ATOM 712 O O . PHE A 1 95 ? 28.287 -8.788 3.152 1.00 40.16 95 PHE A O 1
ATOM 719 N N . THR A 1 96 ? 26.158 -9.269 3.647 1.00 30.30 96 THR A N 1
ATOM 720 C CA . THR A 1 96 ? 26.487 -10.546 4.292 1.00 30.30 96 THR A CA 1
ATOM 721 C C . THR A 1 96 ? 26.371 -11.683 3.277 1.00 30.30 96 THR A C 1
ATOM 723 O O . THR A 1 96 ? 25.337 -11.906 2.652 1.00 30.30 96 THR A O 1
ATOM 726 N N . SER A 1 97 ? 27.470 -12.419 3.110 1.00 34.22 97 SER A N 1
ATOM 727 C CA . SER A 1 97 ? 27.629 -13.574 2.224 1.00 34.22 97 SER A CA 1
ATOM 728 C C . SER A 1 97 ? 26.962 -14.849 2.765 1.00 34.22 97 SER A C 1
ATOM 730 O O . SER A 1 97 ? 27.563 -15.925 2.751 1.00 34.22 97 SER A O 1
ATOM 732 N N . SER A 1 98 ? 25.740 -14.762 3.283 1.00 35.88 98 SER A N 1
ATOM 733 C CA . SER A 1 98 ? 24.938 -15.963 3.522 1.00 35.88 98 SER A CA 1
ATOM 734 C C . SER A 1 98 ? 24.041 -16.142 2.312 1.00 35.88 98 SER A C 1
ATOM 736 O O . SER A 1 98 ? 23.194 -15.287 2.083 1.00 35.88 98 SER A O 1
ATOM 738 N N . GLY A 1 99 ? 24.231 -17.212 1.537 1.00 35.66 99 GLY A N 1
ATOM 739 C CA . GLY A 1 99 ? 23.439 -17.565 0.349 1.00 35.66 99 GLY A CA 1
ATOM 740 C C . GLY A 1 99 ? 21.971 -17.912 0.634 1.00 35.66 99 GLY A C 1
ATOM 741 O O . GLY A 1 99 ? 21.461 -18.889 0.103 1.00 35.66 99 GLY A O 1
ATOM 742 N N . LYS A 1 100 ? 21.321 -17.136 1.499 1.00 35.53 100 LYS A N 1
ATOM 743 C CA . LYS A 1 100 ? 19.886 -17.086 1.721 1.00 35.53 100 LYS A CA 1
ATOM 744 C C . LYS A 1 100 ? 19.317 -16.065 0.745 1.00 35.53 100 LYS A C 1
ATOM 746 O O . LYS A 1 100 ? 19.866 -14.970 0.608 1.00 35.53 100 LYS A O 1
ATOM 751 N N . SER A 1 101 ? 18.267 -16.436 0.028 1.00 41.78 101 SER A N 1
ATOM 752 C CA . SER A 1 101 ? 17.564 -15.501 -0.843 1.00 41.78 101 SER A CA 1
ATOM 753 C C . SER A 1 101 ? 16.930 -14.395 0.011 1.00 41.78 101 SER A C 1
ATOM 755 O O . SER A 1 101 ? 16.671 -14.594 1.197 1.00 41.78 101 SER A O 1
ATOM 757 N N . TYR A 1 102 ? 16.665 -13.219 -0.566 1.00 45.59 102 TYR A N 1
ATOM 758 C CA . TYR A 1 102 ? 15.932 -12.150 0.132 1.00 45.59 102 TYR A CA 1
ATOM 759 C C . TYR A 1 102 ? 14.584 -12.632 0.703 1.00 45.59 102 TYR A C 1
ATOM 761 O O . TYR A 1 102 ? 14.113 -12.074 1.692 1.00 45.59 102 TYR A O 1
ATOM 769 N N . GLU A 1 103 ? 13.994 -13.676 0.113 1.00 44.31 103 GLU A N 1
ATOM 770 C CA . GLU A 1 103 ? 12.751 -14.304 0.567 1.00 44.31 103 GLU A CA 1
ATOM 771 C C . GLU A 1 103 ? 12.932 -14.959 1.950 1.00 44.31 103 GLU A C 1
ATOM 773 O O . GLU A 1 103 ? 12.098 -14.774 2.832 1.00 44.31 103 GLU A O 1
ATOM 778 N N . ASP A 1 104 ? 14.085 -15.583 2.210 1.00 42.09 104 ASP A N 1
ATOM 779 C CA . ASP A 1 104 ? 14.370 -16.314 3.455 1.00 42.09 104 ASP A CA 1
ATOM 780 C C . ASP A 1 104 ? 14.602 -15.403 4.678 1.00 42.09 104 ASP A C 1
ATOM 782 O O . ASP A 1 104 ? 14.560 -15.862 5.821 1.00 42.09 104 ASP A O 1
ATOM 786 N N . ILE A 1 105 ? 14.906 -14.116 4.470 1.00 48.06 105 ILE A N 1
ATOM 787 C CA . ILE A 1 105 ? 15.261 -13.179 5.555 1.00 48.06 105 ILE A CA 1
ATOM 788 C C . ILE A 1 105 ? 14.000 -12.581 6.206 1.00 48.06 105 ILE A C 1
ATOM 790 O O . ILE A 1 105 ? 14.043 -12.144 7.356 1.00 48.06 105 ILE A O 1
ATOM 794 N N . TYR A 1 106 ? 12.863 -12.593 5.502 1.00 50.78 106 TYR A N 1
ATOM 795 C CA . TYR A 1 106 ? 11.615 -11.963 5.952 1.00 50.78 106 TYR A CA 1
ATOM 796 C C . TYR A 1 106 ? 10.465 -12.952 6.217 1.00 50.78 106 TYR A C 1
ATOM 798 O O . TYR A 1 106 ? 9.385 -12.529 6.630 1.00 50.78 106 TYR A O 1
ATOM 806 N N . GLU A 1 107 ? 10.697 -14.259 6.057 1.00 51.50 107 GLU A N 1
ATOM 807 C CA . GLU A 1 107 ? 9.761 -15.352 6.372 1.00 51.50 107 GLU A CA 1
ATOM 808 C C . GLU A 1 107 ? 9.707 -15.702 7.874 1.00 51.50 107 GLU A C 1
ATOM 810 O O . GLU A 1 107 ? 9.801 -16.860 8.279 1.00 51.50 107 GLU A O 1
ATOM 815 N N . MET A 1 108 ? 9.539 -14.710 8.751 1.00 46.16 108 MET A N 1
ATOM 816 C CA . MET A 1 108 ? 9.235 -14.999 10.157 1.00 46.16 108 MET A CA 1
ATOM 817 C C . MET A 1 108 ? 7.720 -15.072 10.384 1.00 46.16 108 MET A C 1
ATOM 819 O O . MET A 1 108 ? 7.052 -14.052 10.507 1.00 46.16 108 MET A O 1
ATOM 823 N N . GLY A 1 109 ? 7.199 -16.300 10.493 1.00 55.62 109 GLY A N 1
ATOM 824 C CA . GLY A 1 109 ? 6.159 -16.633 11.479 1.00 55.62 109 GLY A CA 1
ATOM 825 C C . GLY A 1 109 ? 4.723 -16.866 11.002 1.00 55.62 109 GLY A C 1
ATOM 826 O O . GLY A 1 109 ? 3.969 -17.491 11.744 1.00 55.62 109 GLY A O 1
ATOM 827 N N . SER A 1 110 ? 4.339 -16.450 9.794 1.00 63.00 110 SER A N 1
ATOM 828 C CA . SER A 1 110 ? 2.936 -16.524 9.348 1.00 63.00 110 SER A CA 1
ATOM 829 C C . SER A 1 110 ? 2.758 -17.426 8.129 1.00 63.00 110 SER A C 1
ATOM 831 O O . SER A 1 110 ? 3.543 -17.382 7.183 1.00 63.00 110 SER A O 1
ATOM 833 N N . SER A 1 111 ? 1.710 -18.255 8.147 1.00 85.19 111 SER A N 1
ATOM 834 C CA . SER A 1 111 ? 1.394 -19.157 7.032 1.00 85.19 111 SER A CA 1
ATOM 835 C C . SER A 1 111 ? 0.994 -18.356 5.793 1.00 85.19 111 SER A C 1
ATOM 837 O O . SER A 1 111 ? 0.161 -17.452 5.882 1.00 85.19 111 SER A O 1
ATOM 839 N N . LYS A 1 112 ? 1.574 -18.696 4.638 1.00 89.69 112 LYS A N 1
ATOM 840 C CA . LYS A 1 112 ? 1.203 -18.107 3.344 1.00 89.69 112 LYS A CA 1
ATOM 841 C C . LYS A 1 112 ? -0.211 -18.540 2.963 1.00 89.69 112 LYS A C 1
ATOM 843 O O . LYS A 1 112 ? -0.582 -19.695 3.176 1.00 89.69 112 LYS A O 1
ATOM 848 N N . VAL A 1 113 ? -0.968 -17.635 2.359 1.00 90.81 113 VAL A N 1
ATOM 849 C CA . VAL A 1 113 ? -2.283 -17.927 1.777 1.00 90.81 113 VAL A CA 1
ATOM 850 C C . VAL A 1 113 ? -2.252 -17.688 0.263 1.00 90.81 113 VAL A C 1
ATOM 852 O O . VAL A 1 113 ? -1.406 -16.928 -0.218 1.00 90.81 113 VAL A O 1
ATOM 855 N N . PRO A 1 114 ? -3.128 -18.345 -0.519 1.00 91.38 114 PRO A N 1
ATOM 856 C CA . PRO A 1 114 ? -3.222 -18.098 -1.954 1.00 91.38 114 PRO A CA 1
ATOM 857 C C . PRO A 1 114 ? -3.521 -16.625 -2.251 1.00 91.38 114 PRO A C 1
ATOM 859 O O . PRO A 1 114 ? -4.337 -16.004 -1.573 1.00 91.38 114 PRO A O 1
ATOM 862 N N . LEU A 1 115 ? -2.880 -16.075 -3.284 1.00 92.12 115 LEU A N 1
ATOM 863 C CA . LEU A 1 115 ? -3.179 -14.719 -3.734 1.00 92.12 115 LEU A CA 1
ATOM 864 C C . LEU A 1 115 ? -4.571 -14.691 -4.382 1.00 92.12 115 LEU A C 1
ATOM 866 O O . LEU A 1 115 ? -4.834 -15.512 -5.267 1.00 92.12 115 LEU A O 1
ATOM 870 N N . PRO A 1 116 ? -5.455 -13.760 -3.987 1.00 91.88 116 PRO A N 1
ATOM 871 C CA . PRO A 1 116 ? -6.716 -13.579 -4.684 1.00 91.88 116 PRO A CA 1
ATOM 872 C C . PRO A 1 116 ? -6.490 -12.990 -6.080 1.00 91.88 116 PRO A C 1
ATOM 874 O O . PRO A 1 116 ? -5.510 -12.284 -6.329 1.00 91.88 116 PRO A O 1
ATOM 877 N N . ALA A 1 117 ? -7.425 -13.251 -6.993 1.00 88.06 117 ALA A N 1
ATOM 878 C CA . ALA A 1 117 ? -7.427 -12.612 -8.301 1.00 88.06 117 ALA A CA 1
ATOM 879 C C . ALA A 1 117 ? -7.862 -11.145 -8.165 1.00 88.06 117 ALA A C 1
ATOM 881 O O . ALA A 1 117 ? -8.964 -10.862 -7.696 1.00 88.06 117 ALA A O 1
ATOM 882 N N . ILE A 1 118 ? -7.008 -10.220 -8.600 1.00 90.00 118 ILE A N 1
ATOM 883 C CA . ILE A 1 118 ? -7.339 -8.796 -8.690 1.00 90.00 118 ILE A CA 1
ATOM 884 C C . ILE A 1 118 ? -7.745 -8.504 -10.132 1.00 90.00 118 ILE A C 1
ATOM 886 O O . ILE A 1 118 ? -6.897 -8.467 -11.022 1.00 90.00 118 ILE A O 1
ATOM 890 N N . THR A 1 119 ? -9.048 -8.356 -10.379 1.00 85.12 119 THR A N 1
ATOM 891 C CA . THR A 1 119 ? -9.552 -8.089 -11.732 1.00 85.12 119 THR A CA 1
ATOM 892 C C . THR A 1 119 ? -9.487 -6.594 -12.068 1.00 85.12 119 THR A C 1
ATOM 894 O O . THR A 1 119 ? -9.508 -5.755 -11.158 1.00 85.12 119 THR A O 1
ATOM 897 N N . PRO A 1 120 ? -9.438 -6.223 -13.360 1.00 80.69 120 PRO A N 1
ATOM 898 C CA . PRO A 1 120 ? -9.543 -4.827 -13.778 1.00 80.69 120 PRO A CA 1
ATOM 899 C C . PRO A 1 120 ? -10.804 -4.135 -13.245 1.00 80.69 120 PRO A C 1
ATOM 901 O O . PRO A 1 120 ? -10.737 -2.993 -12.801 1.00 80.69 120 PRO A O 1
ATOM 904 N N . GLU A 1 121 ? -11.942 -4.834 -13.210 1.00 83.50 121 GLU A N 1
ATOM 905 C CA . GLU A 1 121 ? -13.209 -4.290 -12.709 1.00 83.50 121 GLU A CA 1
ATOM 906 C C . GLU A 1 121 ? -13.124 -3.954 -11.219 1.00 83.50 121 GLU A C 1
ATOM 908 O O . GLU A 1 121 ? -13.625 -2.916 -10.789 1.00 83.50 121 GLU A O 1
ATOM 913 N N . LEU A 1 122 ? -12.451 -4.801 -10.432 1.00 86.12 122 LEU A N 1
ATOM 914 C CA . LEU A 1 122 ? -12.205 -4.539 -9.019 1.00 86.12 122 LEU A CA 1
ATOM 915 C C . LEU A 1 122 ? -11.324 -3.298 -8.832 1.00 86.12 122 LEU A C 1
ATOM 917 O O . LEU A 1 122 ? -11.648 -2.442 -8.011 1.00 86.12 122 LEU A O 1
ATOM 921 N N . LEU A 1 123 ? -10.245 -3.179 -9.611 1.00 84.38 123 LEU A N 1
ATOM 922 C CA . LEU A 1 123 ? -9.357 -2.013 -9.588 1.00 84.38 123 LEU A CA 1
ATOM 923 C C . LEU A 1 123 ? -10.126 -0.724 -9.905 1.00 84.38 123 LEU A C 1
ATOM 925 O O . LEU A 1 123 ? -10.066 0.228 -9.129 1.00 84.38 123 LEU A O 1
ATOM 929 N N . THR A 1 124 ? -10.897 -0.709 -10.994 1.00 84.56 124 THR A N 1
ATOM 930 C CA . THR A 1 124 ? -11.706 0.454 -11.388 1.00 84.56 124 THR A CA 1
ATOM 931 C C . THR A 1 124 ? -12.805 0.758 -10.372 1.00 84.56 124 THR A C 1
ATOM 933 O O . THR A 1 124 ? -13.072 1.920 -10.087 1.00 84.56 124 THR A O 1
ATOM 936 N N . SER A 1 125 ? -13.426 -0.264 -9.776 1.00 86.25 125 SER A N 1
ATOM 937 C CA . SER A 1 125 ? -14.459 -0.066 -8.756 1.00 86.25 125 SER A CA 1
ATOM 938 C C . SER A 1 125 ? -13.908 0.524 -7.458 1.00 86.25 125 SER A C 1
ATOM 940 O O . SER A 1 125 ? -14.620 1.293 -6.815 1.00 86.25 125 SER A O 1
ATOM 942 N N . GLN A 1 126 ? -12.696 0.147 -7.040 1.00 86.62 126 GLN A N 1
ATOM 943 C CA . GLN A 1 126 ? -12.093 0.666 -5.806 1.00 86.62 126 GLN A CA 1
ATOM 944 C C . GLN A 1 126 ? -11.444 2.035 -5.989 1.00 86.62 126 GLN A C 1
ATOM 946 O O . GLN A 1 126 ? -11.316 2.789 -5.028 1.00 86.62 126 GLN A O 1
ATOM 951 N N . PHE A 1 127 ? -11.075 2.376 -7.219 1.00 85.25 127 PHE A N 1
ATOM 952 C CA . PHE A 1 127 ? -10.384 3.614 -7.540 1.00 85.25 127 PHE A CA 1
ATOM 953 C C . PHE A 1 127 ? -10.996 4.247 -8.806 1.00 85.25 127 PHE A C 1
ATOM 955 O O . PHE A 1 127 ? -10.362 4.258 -9.864 1.00 85.25 127 PHE A O 1
ATOM 962 N N . PRO A 1 128 ? -12.238 4.761 -8.723 1.00 82.62 128 PRO A N 1
ATOM 963 C CA . PRO A 1 128 ? -12.989 5.232 -9.891 1.00 82.62 128 PRO A CA 1
ATOM 964 C C . PRO A 1 128 ? -12.383 6.479 -10.552 1.00 82.62 128 PRO A C 1
ATOM 966 O O . PRO A 1 128 ? -12.519 6.652 -11.760 1.00 82.62 128 PRO A O 1
ATOM 969 N N . ASP A 1 129 ? -11.676 7.309 -9.782 1.00 86.19 129 ASP A N 1
ATOM 970 C CA . ASP A 1 129 ? -11.066 8.564 -10.247 1.00 86.19 129 ASP A CA 1
ATOM 971 C C . ASP A 1 129 ? -9.573 8.415 -10.601 1.00 86.19 129 ASP A C 1
ATOM 973 O O . ASP A 1 129 ? -8.831 9.397 -10.679 1.00 86.19 129 ASP A O 1
ATOM 977 N N . MET A 1 130 ? -9.099 7.179 -10.777 1.00 86.81 130 MET A N 1
ATOM 978 C CA . MET A 1 130 ? -7.698 6.888 -11.069 1.00 86.81 130 MET A CA 1
ATOM 979 C C . MET A 1 130 ? -7.283 7.404 -12.454 1.00 86.81 130 MET A C 1
ATOM 981 O O . MET A 1 130 ? -7.987 7.206 -13.446 1.00 86.81 130 MET A O 1
ATOM 985 N N . SER A 1 131 ? -6.103 8.026 -12.544 1.00 89.38 131 SER A N 1
ATOM 986 C CA . SER A 1 131 ? -5.549 8.437 -13.834 1.00 89.38 131 SER A CA 1
ATOM 987 C C . SER A 1 131 ? -5.100 7.231 -14.666 1.00 89.38 131 SER A C 1
ATOM 989 O O . SER A 1 131 ? -4.775 6.167 -14.142 1.00 89.38 131 SER A O 1
ATOM 991 N N . GLU A 1 132 ? -4.996 7.408 -15.983 1.00 88.56 132 GLU A N 1
ATOM 992 C CA . GLU A 1 132 ? -4.477 6.360 -16.870 1.00 88.56 132 GLU A CA 1
ATOM 993 C C . GLU A 1 132 ? -3.054 5.911 -16.483 1.00 88.56 132 GLU A C 1
ATOM 995 O O . GLU A 1 132 ? -2.724 4.732 -16.581 1.00 88.56 132 GLU A O 1
ATOM 1000 N N . ALA A 1 133 ? -2.219 6.833 -15.995 1.00 89.00 133 ALA A N 1
ATOM 1001 C CA . ALA A 1 133 ? -0.865 6.515 -15.546 1.00 89.00 133 ALA A CA 1
ATOM 1002 C C . ALA A 1 133 ? -0.865 5.646 -14.278 1.00 89.00 133 ALA A C 1
ATOM 1004 O O . ALA A 1 133 ? -0.062 4.720 -14.162 1.00 89.00 133 ALA A O 1
ATOM 1005 N N . ASP A 1 134 ? -1.776 5.917 -13.345 1.00 89.88 134 ASP A N 1
ATOM 1006 C CA . ASP A 1 134 ? -1.909 5.134 -12.116 1.00 89.88 134 ASP A CA 1
ATOM 1007 C C . ASP A 1 134 ? -2.489 3.743 -12.425 1.00 89.88 134 ASP A C 1
ATOM 1009 O O . ASP A 1 134 ? -2.011 2.744 -11.883 1.00 89.88 134 ASP A O 1
ATOM 1013 N N . ARG A 1 135 ? -3.428 3.647 -13.382 1.00 91.12 135 ARG A N 1
ATOM 1014 C CA . ARG A 1 135 ? -3.965 2.363 -13.867 1.00 91.12 135 ARG A CA 1
ATOM 1015 C C . ARG A 1 135 ? -2.857 1.496 -14.446 1.00 91.12 135 ARG A C 1
ATOM 1017 O O . ARG A 1 135 ? -2.684 0.353 -14.028 1.00 91.12 135 ARG A O 1
ATOM 1024 N N . GLN A 1 136 ? -2.060 2.063 -15.350 1.00 92.38 136 GLN A N 1
ATOM 1025 C CA . GLN A 1 136 ? -0.904 1.382 -15.935 1.00 92.38 136 GLN A CA 1
ATOM 1026 C C . GLN A 1 136 ? 0.121 0.971 -14.874 1.00 92.38 136 GLN A C 1
ATOM 1028 O O . GLN A 1 136 ? 0.740 -0.085 -14.995 1.00 92.38 136 GLN A O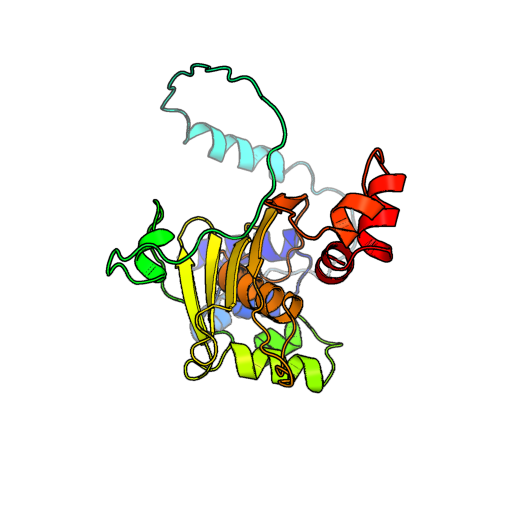 1
ATOM 1033 N N . ALA A 1 137 ? 0.301 1.770 -13.819 1.00 92.81 137 ALA A N 1
ATOM 1034 C CA . ALA A 1 137 ? 1.187 1.409 -12.723 1.00 92.81 137 ALA A CA 1
ATOM 1035 C C . ALA A 1 137 ? 0.676 0.191 -11.940 1.00 92.81 137 ALA A C 1
ATOM 1037 O O . ALA A 1 137 ? 1.471 -0.694 -11.627 1.00 92.81 137 ALA A O 1
ATOM 1038 N N . LEU A 1 138 ? -0.623 0.120 -11.636 1.00 93.69 138 LEU A N 1
ATOM 1039 C CA . LEU A 1 138 ? -1.212 -1.034 -10.950 1.00 93.69 138 LEU A CA 1
ATOM 1040 C C . LEU A 1 138 ? -1.202 -2.288 -11.829 1.00 93.69 138 LEU A C 1
ATOM 1042 O O . LEU A 1 138 ? -0.884 -3.362 -11.329 1.00 93.69 138 LEU A O 1
ATOM 1046 N N . GLU A 1 139 ? -1.452 -2.159 -13.132 1.00 92.75 139 GLU A N 1
ATOM 1047 C CA . GLU A 1 139 ? -1.312 -3.263 -14.095 1.00 92.75 139 GLU A CA 1
ATOM 1048 C C . GLU A 1 139 ? 0.136 -3.757 -14.182 1.00 92.75 139 GLU A C 1
ATOM 1050 O O . GLU A 1 139 ? 0.391 -4.960 -14.138 1.00 92.75 139 GLU A O 1
ATOM 1055 N N . TYR A 1 140 ? 1.101 -2.834 -14.227 1.00 94.00 140 TYR A N 1
ATOM 1056 C CA . TYR A 1 140 ? 2.522 -3.168 -14.189 1.00 94.00 140 TYR A CA 1
ATOM 1057 C C . TYR A 1 140 ? 2.897 -3.924 -12.910 1.00 94.00 140 TYR A C 1
ATOM 1059 O O . TYR A 1 140 ? 3.739 -4.818 -12.959 1.00 94.00 140 TYR A O 1
ATOM 1067 N N . ILE A 1 141 ? 2.302 -3.560 -11.769 1.00 95.44 141 ILE A N 1
ATOM 1068 C CA . ILE A 1 141 ? 2.524 -4.233 -10.485 1.00 95.44 141 ILE A CA 1
ATOM 1069 C C . ILE A 1 141 ? 1.858 -5.612 -10.465 1.00 95.44 141 ILE A C 1
ATOM 1071 O O . ILE A 1 141 ? 2.475 -6.551 -9.982 1.00 95.44 141 ILE A O 1
ATOM 1075 N N . ALA A 1 142 ? 0.642 -5.747 -10.995 1.00 94.38 142 ALA A N 1
ATOM 1076 C CA . ALA A 1 142 ? -0.103 -7.005 -11.007 1.00 94.38 142 ALA A CA 1
ATOM 1077 C C . ALA A 1 142 ? 0.526 -8.083 -11.906 1.00 94.38 142 ALA A C 1
ATOM 1079 O O . ALA A 1 142 ? 0.328 -9.276 -11.674 1.00 94.38 142 ALA A O 1
ATOM 1080 N N . ASP A 1 143 ? 1.273 -7.669 -12.932 1.00 94.31 143 ASP A N 1
ATOM 1081 C CA . ASP A 1 143 ? 1.950 -8.567 -13.860 1.00 94.31 143 ASP A CA 1
ATOM 1082 C C . ASP A 1 143 ? 3.036 -9.403 -13.144 1.00 94.31 143 ASP A C 1
ATOM 1084 O O . ASP A 1 143 ? 4.047 -8.850 -12.677 1.00 94.31 143 ASP A O 1
ATOM 1088 N N . PRO A 1 144 ? 2.888 -10.744 -13.100 1.00 94.25 144 PRO A N 1
ATOM 1089 C CA . PRO A 1 144 ? 3.848 -11.618 -12.446 1.00 94.25 144 PRO A CA 1
ATOM 1090 C C . PRO A 1 144 ? 5.232 -11.576 -13.097 1.00 94.25 144 PRO A C 1
ATOM 1092 O O . PRO A 1 144 ? 6.189 -11.998 -12.460 1.00 94.25 144 PRO A O 1
ATOM 1095 N N . GLU A 1 145 ? 5.404 -11.070 -14.320 1.00 94.94 145 GLU A N 1
ATOM 1096 C CA . GLU A 1 145 ? 6.728 -10.875 -14.927 1.00 94.94 145 GLU A CA 1
ATOM 1097 C C . GLU A 1 145 ? 7.477 -9.661 -14.349 1.00 94.94 145 GLU A C 1
ATOM 1099 O O . GLU A 1 145 ? 8.709 -9.589 -14.410 1.00 94.94 145 GLU A O 1
ATOM 1104 N N . ASN A 1 146 ? 6.767 -8.719 -13.724 1.00 95.12 146 ASN A N 1
ATOM 1105 C CA . ASN A 1 146 ? 7.353 -7.511 -13.140 1.00 95.12 146 ASN A CA 1
ATOM 1106 C C . ASN A 1 146 ? 7.524 -7.608 -11.621 1.00 95.12 146 ASN A C 1
ATOM 1108 O O . ASN A 1 146 ? 8.506 -7.067 -11.091 1.00 95.12 146 ASN A O 1
ATOM 1112 N N . PHE A 1 147 ? 6.618 -8.306 -10.932 1.00 95.81 147 PHE A N 1
ATOM 1113 C CA . PHE A 1 147 ? 6.619 -8.452 -9.477 1.00 95.81 147 PHE A CA 1
ATOM 1114 C C . PHE A 1 147 ? 6.317 -9.876 -9.014 1.00 95.81 147 PHE A C 1
ATOM 1116 O O . PHE A 1 147 ? 5.596 -10.635 -9.655 1.00 95.81 147 PHE A O 1
ATOM 1123 N N . SER A 1 148 ? 6.869 -10.236 -7.857 1.00 96.31 148 SER A N 1
ATOM 1124 C CA . SER A 1 148 ? 6.366 -11.338 -7.043 1.00 96.31 148 SER A CA 1
ATOM 1125 C C . SER A 1 148 ? 5.647 -10.781 -5.819 1.00 96.31 148 SER A C 1
ATOM 1127 O O . SER A 1 148 ? 6.074 -9.784 -5.229 1.00 96.31 148 SER A O 1
ATOM 1129 N N . HIS A 1 149 ? 4.554 -11.439 -5.435 1.00 96.88 149 HIS A N 1
ATOM 1130 C CA . HIS A 1 149 ? 3.775 -11.095 -4.252 1.00 96.88 149 HIS A CA 1
ATOM 1131 C C . HIS A 1 149 ? 3.660 -12.303 -3.330 1.00 96.88 149 HIS A C 1
ATOM 1133 O O . HIS A 1 149 ? 3.597 -13.447 -3.774 1.00 96.88 149 HIS A O 1
ATOM 1139 N N . THR A 1 150 ? 3.618 -12.049 -2.032 1.00 97.00 150 THR A N 1
ATOM 1140 C CA . THR A 1 150 ? 3.275 -13.042 -1.015 1.00 97.00 150 THR A CA 1
ATOM 1141 C C . THR A 1 150 ? 2.288 -12.402 -0.061 1.00 97.00 150 THR A C 1
ATOM 1143 O O . THR A 1 150 ? 2.525 -11.287 0.400 1.00 97.00 150 THR A O 1
ATOM 1146 N N . LEU A 1 151 ? 1.195 -13.106 0.220 1.00 96.38 151 LEU A N 1
ATOM 1147 C CA . LEU A 1 151 ? 0.231 -12.744 1.246 1.00 96.38 151 LEU A CA 1
ATOM 1148 C C . LEU A 1 151 ? 0.296 -13.784 2.363 1.00 96.38 151 LEU A C 1
ATOM 1150 O O . LEU A 1 151 ? 0.247 -14.991 2.116 1.00 96.38 151 LEU A O 1
ATOM 1154 N N . ASN A 1 152 ? 0.393 -13.298 3.589 1.00 95.25 152 ASN A N 1
ATOM 1155 C CA . ASN A 1 152 ? 0.370 -14.103 4.796 1.00 95.25 152 ASN A CA 1
ATOM 1156 C C . ASN A 1 152 ? -1.011 -14.024 5.457 1.00 95.25 152 ASN A C 1
ATOM 1158 O O . ASN A 1 152 ? -1.721 -13.028 5.326 1.00 95.25 152 ASN A O 1
ATOM 1162 N N . ALA A 1 153 ? -1.364 -15.059 6.220 1.00 90.31 153 ALA A N 1
ATOM 1163 C CA . ALA A 1 153 ? -2.644 -15.157 6.926 1.00 90.31 153 ALA A CA 1
ATOM 1164 C C . ALA A 1 153 ? -2.896 -14.016 7.932 1.00 90.31 153 ALA A C 1
ATOM 1166 O O . ALA A 1 153 ? -4.041 -13.738 8.267 1.00 90.31 153 ALA A O 1
ATOM 1167 N N . ASP A 1 154 ? -1.840 -13.351 8.404 1.00 91.69 154 ASP A N 1
ATOM 1168 C CA . ASP A 1 154 ? -1.920 -12.203 9.312 1.00 91.69 154 ASP A CA 1
ATOM 1169 C C . ASP A 1 154 ? -2.186 -10.864 8.596 1.00 91.69 154 ASP A C 1
ATOM 1171 O O . ASP A 1 154 ? -2.154 -9.813 9.234 1.00 91.69 154 ASP A O 1
ATOM 1175 N N . GLY A 1 155 ? -2.404 -10.877 7.277 1.00 92.88 155 GLY A N 1
ATOM 1176 C CA . GLY A 1 155 ? -2.594 -9.674 6.465 1.00 92.88 155 GLY A CA 1
ATOM 1177 C C . GLY A 1 155 ? -1.291 -9.025 5.989 1.00 92.88 155 GLY A C 1
ATOM 1178 O O . GLY A 1 155 ? -1.322 -7.979 5.338 1.00 92.88 155 GLY A O 1
ATOM 1179 N N . THR A 1 156 ? -0.128 -9.617 6.281 1.00 96.88 156 THR A N 1
ATOM 1180 C CA . THR A 1 156 ? 1.153 -9.128 5.761 1.00 96.88 156 THR A CA 1
ATOM 1181 C C . THR A 1 156 ? 1.265 -9.428 4.276 1.00 96.88 156 THR A C 1
ATOM 1183 O O . THR A 1 156 ? 1.172 -10.579 3.854 1.00 96.88 156 THR A O 1
ATOM 1186 N N . VAL A 1 157 ? 1.549 -8.392 3.493 1.00 97.56 157 VAL A N 1
ATOM 1187 C CA . VAL A 1 157 ? 1.825 -8.490 2.066 1.00 97.56 157 VAL A CA 1
ATOM 1188 C C . VAL A 1 157 ? 3.263 -8.075 1.801 1.00 97.56 157 VAL A C 1
ATOM 1190 O O . VAL A 1 157 ? 3.717 -7.004 2.214 1.00 97.56 157 VAL A O 1
ATOM 1193 N N . ILE A 1 158 ? 3.982 -8.931 1.086 1.00 96.88 158 ILE A N 1
ATOM 1194 C CA . ILE A 1 158 ? 5.331 -8.668 0.597 1.00 96.88 158 ILE A CA 1
ATOM 1195 C C . ILE A 1 158 ? 5.260 -8.567 -0.921 1.00 96.88 158 ILE A C 1
ATOM 1197 O O . ILE A 1 158 ? 4.606 -9.371 -1.581 1.00 96.88 158 ILE A O 1
ATOM 1201 N N . SER A 1 159 ? 5.898 -7.553 -1.494 1.00 96.69 159 SER A N 1
ATOM 1202 C CA . SER A 1 159 ? 6.018 -7.384 -2.940 1.00 96.69 159 SER A CA 1
ATOM 1203 C C . SER A 1 159 ? 7.452 -7.051 -3.306 1.00 96.69 159 SER A C 1
ATOM 1205 O O . SER A 1 159 ? 8.048 -6.139 -2.730 1.00 96.69 159 SER A O 1
ATOM 1207 N N . ILE A 1 160 ? 8.005 -7.806 -4.250 1.00 94.94 160 ILE A N 1
ATOM 1208 C CA . ILE A 1 160 ? 9.403 -7.707 -4.670 1.00 94.94 160 ILE A CA 1
ATOM 1209 C C . ILE A 1 160 ? 9.426 -7.489 -6.176 1.00 94.94 160 ILE A C 1
ATOM 1211 O O . ILE A 1 160 ? 8.811 -8.238 -6.934 1.00 94.94 160 ILE A O 1
ATOM 1215 N N . SER A 1 161 ? 10.133 -6.454 -6.631 1.00 93.25 161 SER A N 1
ATOM 1216 C CA . SER A 1 161 ? 10.291 -6.239 -8.069 1.00 93.25 161 SER A CA 1
ATOM 1217 C C . SER A 1 161 ? 11.252 -7.270 -8.657 1.00 93.25 161 SER A C 1
ATOM 1219 O O . SER A 1 161 ? 12.409 -7.349 -8.246 1.00 93.25 161 SER A O 1
ATOM 1221 N N . LYS A 1 162 ? 10.823 -7.993 -9.697 1.00 91.00 162 LYS A N 1
ATOM 1222 C CA . LYS A 1 162 ? 11.682 -8.945 -10.420 1.00 91.00 162 LYS A CA 1
ATOM 1223 C C . LYS A 1 162 ? 12.810 -8.247 -11.176 1.00 91.00 162 LYS A C 1
ATOM 1225 O O . LYS A 1 162 ? 13.940 -8.723 -11.208 1.00 91.00 162 LYS A O 1
ATOM 1230 N N . LYS A 1 163 ? 12.522 -7.075 -11.751 1.00 87.62 163 LYS A N 1
ATOM 1231 C CA . LYS A 1 163 ? 13.511 -6.263 -12.484 1.00 87.62 163 LYS A CA 1
ATOM 1232 C C . LYS A 1 163 ? 14.462 -5.507 -11.556 1.00 87.62 163 LYS A C 1
ATOM 1234 O O . LYS A 1 163 ? 15.548 -5.115 -11.980 1.00 87.62 163 LYS A O 1
ATOM 1239 N N . ARG A 1 164 ? 14.059 -5.264 -10.304 1.00 86.12 164 ARG A N 1
ATOM 1240 C CA . ARG A 1 164 ? 14.845 -4.548 -9.288 1.00 86.12 164 ARG A CA 1
ATOM 1241 C C . ARG A 1 164 ? 14.714 -5.256 -7.932 1.00 86.12 164 ARG A C 1
ATOM 1243 O O . ARG A 1 164 ? 14.012 -4.730 -7.075 1.00 86.12 164 ARG A O 1
ATOM 1250 N N . PRO A 1 165 ? 15.416 -6.378 -7.693 1.00 83.94 165 PRO A N 1
ATOM 1251 C CA . PRO A 1 165 ? 15.241 -7.186 -6.476 1.00 83.94 165 PRO A CA 1
ATOM 1252 C C . PRO A 1 165 ? 15.477 -6.441 -5.153 1.00 83.94 165 PRO A C 1
ATOM 1254 O O . PRO A 1 165 ? 14.930 -6.818 -4.126 1.00 83.94 165 PRO A O 1
ATOM 1257 N N . ASN A 1 166 ? 16.228 -5.335 -5.181 1.00 84.69 166 ASN A N 1
ATOM 1258 C CA . ASN A 1 166 ? 16.424 -4.454 -4.023 1.00 84.69 166 ASN A CA 1
ATOM 1259 C C . ASN A 1 166 ? 15.215 -3.536 -3.732 1.00 84.69 166 ASN A C 1
ATOM 1261 O O . ASN A 1 166 ? 15.237 -2.789 -2.757 1.00 84.69 166 ASN A O 1
ATOM 1265 N N . SER A 1 167 ? 14.189 -3.532 -4.590 1.00 88.31 167 SER A N 1
ATOM 1266 C CA . SER A 1 167 ? 12.916 -2.850 -4.341 1.00 88.31 167 SER A CA 1
ATOM 1267 C C . SER A 1 167 ? 11.947 -3.818 -3.673 1.00 88.31 167 SER A C 1
ATOM 1269 O O . SER A 1 167 ? 11.353 -4.664 -4.348 1.00 88.31 167 SER A O 1
ATOM 1271 N N . ILE A 1 168 ? 11.815 -3.683 -2.355 1.00 90.38 168 ILE A N 1
ATOM 1272 C CA . ILE A 1 168 ? 11.053 -4.582 -1.489 1.00 90.38 168 ILE A CA 1
ATOM 1273 C C . ILE A 1 168 ? 10.059 -3.755 -0.680 1.00 90.38 168 ILE A C 1
ATOM 1275 O O . ILE A 1 168 ? 10.421 -2.776 -0.021 1.00 90.38 168 ILE A O 1
ATOM 1279 N N . PHE A 1 169 ? 8.804 -4.186 -0.716 1.00 92.44 169 PHE A N 1
ATOM 1280 C CA . PHE A 1 169 ? 7.691 -3.533 -0.046 1.00 92.44 169 PHE A CA 1
ATOM 1281 C C . PHE A 1 169 ? 7.011 -4.542 0.869 1.00 92.44 169 PHE A C 1
ATOM 1283 O O . PHE A 1 169 ? 6.504 -5.560 0.404 1.00 92.44 169 PHE A O 1
ATOM 1290 N N . ARG A 1 170 ? 7.010 -4.266 2.168 1.00 94.81 170 ARG A N 1
ATOM 1291 C CA . ARG A 1 170 ? 6.398 -5.087 3.206 1.00 94.81 170 ARG A CA 1
ATOM 1292 C C . ARG A 1 170 ? 5.477 -4.209 4.030 1.00 94.81 170 ARG A C 1
ATOM 1294 O O . ARG A 1 170 ? 5.942 -3.309 4.729 1.00 94.81 170 ARG A O 1
ATOM 1301 N N . ASN A 1 171 ? 4.193 -4.513 3.971 1.00 95.56 171 ASN A N 1
ATOM 1302 C CA . ASN A 1 171 ? 3.159 -3.824 4.726 1.00 95.56 171 ASN A CA 1
ATOM 1303 C C . ASN A 1 171 ? 2.191 -4.868 5.296 1.00 95.56 171 ASN A C 1
ATOM 1305 O O . ASN A 1 171 ? 2.116 -5.987 4.792 1.00 95.56 171 ASN A O 1
ATOM 1309 N N . ASN A 1 172 ? 1.484 -4.525 6.362 1.00 96.50 172 ASN A N 1
ATOM 1310 C CA . ASN A 1 172 ? 0.457 -5.366 6.960 1.00 96.50 172 ASN A CA 1
ATOM 1311 C C . ASN A 1 172 ? -0.878 -4.631 6.901 1.00 96.50 172 ASN A C 1
ATOM 1313 O O . ASN A 1 172 ? -0.955 -3.461 7.274 1.00 96.50 172 ASN A O 1
ATOM 1317 N N . TYR A 1 173 ? -1.901 -5.313 6.397 1.00 95.38 173 TYR A N 1
ATOM 1318 C CA . TYR A 1 173 ? -3.230 -4.752 6.235 1.00 95.38 173 TYR A CA 1
ATOM 1319 C C . TYR A 1 173 ? -4.258 -5.644 6.915 1.00 95.38 173 TYR A C 1
ATOM 1321 O O . TYR A 1 173 ? -4.417 -6.818 6.584 1.00 95.38 173 TYR A O 1
ATOM 1329 N N . THR A 1 174 ? -4.994 -5.039 7.832 1.00 94.69 174 THR A N 1
ATOM 1330 C CA . THR A 1 174 ? -6.213 -5.582 8.426 1.00 94.69 174 THR A CA 1
ATOM 1331 C C . THR A 1 174 ? -7.360 -4.611 8.151 1.00 94.69 174 THR A C 1
ATOM 1333 O O . THR A 1 174 ? -7.122 -3.500 7.670 1.00 94.69 174 THR A O 1
ATOM 1336 N N . ALA A 1 175 ? -8.595 -5.007 8.470 1.00 93.94 175 ALA A N 1
ATOM 1337 C CA . ALA A 1 175 ? -9.763 -4.141 8.296 1.00 93.94 175 ALA A CA 1
ATOM 1338 C C . ALA A 1 175 ? -9.598 -2.788 9.018 1.00 93.94 175 ALA A C 1
ATOM 1340 O O . ALA A 1 175 ? -9.915 -1.743 8.457 1.00 93.94 175 ALA A O 1
ATOM 1341 N N . ASP A 1 176 ? -9.018 -2.806 10.222 1.00 95.44 176 ASP A N 1
ATOM 1342 C CA . ASP A 1 176 ? -8.955 -1.631 11.095 1.00 95.44 176 ASP A CA 1
ATOM 1343 C C . ASP A 1 176 ? -7.601 -0.915 11.073 1.00 95.44 176 ASP A C 1
ATOM 1345 O O . ASP A 1 176 ? -7.521 0.270 11.399 1.00 95.44 176 ASP A O 1
ATOM 1349 N N . THR A 1 177 ? -6.518 -1.624 10.739 1.00 95.44 177 THR A N 1
ATOM 1350 C CA . THR A 1 177 ? -5.145 -1.107 10.849 1.00 95.44 177 THR A CA 1
ATOM 1351 C C . THR A 1 177 ? -4.332 -1.398 9.602 1.00 95.44 177 THR A C 1
ATOM 1353 O O . THR A 1 177 ? -4.237 -2.549 9.167 1.00 95.44 177 THR A O 1
ATOM 1356 N N . TRP A 1 178 ? -3.687 -0.360 9.070 1.00 94.94 178 TRP A N 1
ATOM 1357 C CA . TRP A 1 178 ? -2.684 -0.481 8.017 1.00 94.94 178 TRP A CA 1
ATOM 1358 C C . TRP A 1 178 ? -1.316 -0.072 8.556 1.00 94.94 178 TRP A C 1
ATOM 1360 O O . TRP A 1 178 ? -1.093 1.081 8.936 1.00 94.94 178 TRP A O 1
ATOM 1370 N N . THR A 1 179 ? -0.385 -1.019 8.547 1.00 94.50 179 THR A N 1
ATOM 1371 C CA . THR A 1 179 ? 0.981 -0.824 9.023 1.00 94.50 179 THR A CA 1
ATOM 1372 C C . THR A 1 179 ? 1.943 -0.862 7.850 1.00 94.50 179 THR A C 1
ATOM 1374 O O . THR A 1 179 ? 2.164 -1.895 7.216 1.00 94.50 179 THR A O 1
ATOM 1377 N N . PHE A 1 180 ? 2.568 0.275 7.581 1.00 91.12 180 PHE A N 1
ATOM 1378 C CA . PHE A 1 180 ? 3.595 0.404 6.568 1.00 91.12 180 PHE A CA 1
ATOM 1379 C C . PHE A 1 180 ? 4.971 0.114 7.162 1.00 91.12 180 PHE A C 1
ATOM 1381 O O . PHE A 1 180 ? 5.565 0.990 7.795 1.00 91.12 180 PHE A O 1
ATOM 1388 N N . ILE A 1 181 ? 5.481 -1.101 6.960 1.00 90.56 181 ILE A N 1
ATOM 1389 C CA . ILE A 1 181 ? 6.643 -1.597 7.713 1.00 90.56 181 ILE A CA 1
ATOM 1390 C C . ILE A 1 181 ? 7.963 -1.263 7.014 1.00 90.56 181 ILE A C 1
ATOM 1392 O O . ILE A 1 181 ? 8.920 -0.827 7.651 1.00 90.56 181 ILE A O 1
ATOM 1396 N N . SER A 1 182 ? 8.028 -1.480 5.699 1.00 85.12 182 SER A N 1
ATOM 1397 C CA . SER A 1 182 ? 9.192 -1.156 4.870 1.00 85.12 182 SER A CA 1
ATOM 1398 C C . SER A 1 182 ? 8.765 -0.958 3.419 1.00 85.12 182 SER A C 1
ATOM 1400 O O . SER A 1 182 ? 8.141 -1.832 2.832 1.00 85.12 182 SER A O 1
ATOM 1402 N N . ASN A 1 183 ? 9.075 0.195 2.826 1.00 85.88 183 ASN A N 1
ATOM 1403 C CA . ASN A 1 183 ? 8.688 0.532 1.450 1.00 85.88 183 ASN A CA 1
ATOM 1404 C C . ASN A 1 183 ? 9.910 1.002 0.660 1.00 85.88 183 ASN A C 1
ATOM 1406 O O . ASN A 1 183 ? 10.027 2.172 0.288 1.00 85.88 183 ASN A O 1
ATOM 1410 N N . LEU A 1 184 ? 10.863 0.094 0.459 1.00 82.88 184 LEU A N 1
ATOM 1411 C CA . LEU A 1 184 ? 12.132 0.403 -0.185 1.00 82.88 184 LEU A CA 1
ATOM 1412 C C . LEU A 1 184 ? 11.967 0.353 -1.700 1.00 82.88 184 LEU A C 1
ATOM 1414 O O . LEU A 1 184 ? 11.742 -0.700 -2.289 1.00 82.88 184 LEU A O 1
ATOM 1418 N N . LYS A 1 185 ? 12.123 1.508 -2.347 1.00 83.81 185 LYS A N 1
ATOM 1419 C CA . LYS A 1 185 ? 12.170 1.624 -3.805 1.00 83.81 185 LYS A CA 1
ATOM 1420 C C . LYS A 1 185 ? 13.602 1.932 -4.229 1.00 83.81 185 LYS A C 1
ATOM 1422 O O . LYS A 1 185 ? 14.078 3.046 -4.026 1.00 83.81 185 LYS A O 1
ATOM 1427 N N . TYR A 1 186 ? 14.274 0.964 -4.844 1.00 81.25 186 TYR A N 1
ATOM 1428 C CA . TYR A 1 186 ? 15.619 1.152 -5.378 1.00 81.25 186 TYR A CA 1
ATOM 1429 C C . TYR A 1 186 ? 15.551 1.715 -6.803 1.00 81.25 186 TYR A C 1
ATOM 1431 O O . TYR A 1 186 ? 15.134 1.027 -7.738 1.00 81.25 186 TYR A O 1
ATOM 1439 N N . GLN A 1 187 ? 15.972 2.968 -6.970 1.00 69.06 187 GLN A N 1
ATOM 1440 C CA . GLN A 1 187 ? 16.196 3.592 -8.274 1.00 69.06 187 GLN A CA 1
ATOM 1441 C C . GLN A 1 187 ? 17.705 3.780 -8.467 1.00 69.06 187 GLN A C 1
ATOM 1443 O O . GLN A 1 187 ? 18.291 4.570 -7.731 1.00 69.06 187 GLN A O 1
ATOM 1448 N N . PRO A 1 188 ? 18.354 3.071 -9.408 1.00 57.59 188 PRO A N 1
ATOM 1449 C CA . PRO A 1 188 ? 19.694 3.448 -9.834 1.00 57.59 188 PRO A CA 1
ATOM 1450 C C . PRO A 1 188 ? 19.635 4.732 -10.669 1.00 57.59 188 PRO A C 1
ATOM 1452 O O . PRO A 1 188 ? 18.607 5.033 -11.287 1.00 57.59 188 PRO A O 1
ATOM 1455 N N . ASP A 1 189 ? 20.749 5.458 -10.711 1.00 53.12 189 ASP A N 1
ATOM 1456 C CA . ASP A 1 189 ? 20.868 6.730 -11.421 1.00 53.12 189 ASP A CA 1
ATOM 1457 C C . ASP A 1 189 ? 20.388 6.608 -12.883 1.00 53.12 189 ASP A C 1
ATOM 1459 O O . ASP A 1 189 ? 20.893 5.795 -13.660 1.00 53.12 189 ASP A O 1
ATOM 1463 N N . GLY A 1 190 ? 19.382 7.411 -13.254 1.00 54.44 190 GLY A N 1
ATOM 1464 C CA . GLY A 1 190 ? 18.903 7.565 -14.636 1.00 54.44 190 GLY A CA 1
ATOM 1465 C C . GLY A 1 190 ? 17.700 6.715 -15.071 1.00 54.44 190 GLY A C 1
ATOM 1466 O O . GLY A 1 190 ? 17.304 6.806 -16.230 1.00 54.44 190 GLY A O 1
ATOM 1467 N N . GLY A 1 191 ? 17.091 5.908 -14.192 1.00 59.25 191 GLY A N 1
ATOM 1468 C CA . GLY A 1 191 ? 15.911 5.099 -14.539 1.00 59.25 191 GLY A CA 1
ATOM 1469 C C . GLY A 1 191 ? 14.600 5.596 -13.923 1.00 59.25 191 GLY A C 1
ATOM 1470 O O . GLY A 1 191 ? 14.433 5.534 -12.708 1.00 59.25 191 GLY A O 1
ATOM 1471 N N . THR A 1 192 ? 13.621 5.989 -14.744 1.00 69.88 192 THR A N 1
ATOM 1472 C CA . THR A 1 192 ? 12.236 6.200 -14.282 1.00 69.88 192 THR A CA 1
ATOM 1473 C C . THR A 1 192 ? 11.519 4.853 -14.173 1.00 69.88 192 THR A C 1
ATOM 1475 O O . THR A 1 192 ? 11.460 4.092 -15.137 1.00 69.88 192 THR A O 1
ATOM 1478 N N . LEU A 1 193 ? 10.978 4.540 -12.994 1.00 81.25 193 LEU A N 1
ATOM 1479 C CA . LEU A 1 193 ? 10.109 3.374 -12.793 1.00 81.25 193 LEU A CA 1
ATOM 1480 C C . LEU A 1 193 ? 8.644 3.769 -13.032 1.00 81.25 193 LEU A C 1
ATOM 1482 O O . LEU A 1 193 ? 8.253 4.838 -12.559 1.00 81.25 193 LEU A O 1
ATOM 1486 N N . PRO A 1 194 ? 7.820 2.916 -13.671 1.00 89.06 194 PRO A N 1
ATOM 1487 C CA . PRO A 1 194 ? 6.440 3.244 -14.042 1.00 89.06 194 PRO A CA 1
ATOM 1488 C C . PRO A 1 194 ? 5.454 3.159 -12.862 1.00 89.06 194 PRO A C 1
ATOM 1490 O O . PRO A 1 194 ? 4.266 2.958 -13.059 1.00 89.06 194 PRO A O 1
ATOM 1493 N N . TYR A 1 195 ? 5.932 3.251 -11.618 1.00 88.62 195 TYR A N 1
ATOM 1494 C CA . TYR A 1 195 ? 5.103 3.128 -10.419 1.00 88.62 195 TYR A CA 1
ATOM 1495 C C . TYR A 1 195 ? 5.693 3.896 -9.233 1.00 88.62 195 TYR A C 1
ATOM 1497 O O . TYR A 1 195 ? 6.909 4.101 -9.143 1.00 88.62 195 TYR A O 1
ATOM 1505 N N . PHE A 1 196 ? 4.847 4.267 -8.272 1.00 86.19 196 PHE A N 1
ATOM 1506 C CA . PHE A 1 196 ? 5.241 4.805 -6.967 1.00 86.19 196 PHE A CA 1
ATOM 1507 C C . PHE A 1 196 ? 5.050 3.763 -5.858 1.00 86.19 196 PHE A C 1
ATOM 1509 O O . PHE A 1 196 ? 4.386 2.748 -6.049 1.00 86.19 196 PHE A O 1
ATOM 1516 N N . ALA A 1 197 ? 5.639 4.003 -4.682 1.00 85.12 197 ALA A N 1
ATOM 1517 C CA . ALA A 1 197 ? 5.428 3.134 -3.520 1.00 85.12 197 ALA A CA 1
ATOM 1518 C C . ALA A 1 197 ? 3.956 3.133 -3.058 1.00 85.12 197 ALA A C 1
ATOM 1520 O O . ALA A 1 197 ? 3.477 2.120 -2.561 1.00 85.12 197 ALA A O 1
ATOM 1521 N N . SER A 1 198 ? 3.229 4.234 -3.281 1.00 85.50 198 SER A N 1
ATOM 1522 C CA . SER A 1 198 ? 1.782 4.322 -3.056 1.00 85.50 198 SER A CA 1
ATOM 1523 C C . SER A 1 198 ? 0.995 3.346 -3.934 1.00 85.50 198 SER A C 1
ATOM 1525 O O . SER A 1 198 ? 0.095 2.688 -3.429 1.00 85.50 198 SER A O 1
ATOM 1527 N N . HIS A 1 199 ? 1.376 3.163 -5.204 1.00 91.19 199 HIS A N 1
ATOM 1528 C CA . HIS A 1 199 ? 0.742 2.168 -6.083 1.00 91.19 199 HIS A CA 1
ATOM 1529 C C . HIS A 1 199 ? 0.957 0.741 -5.572 1.00 91.19 199 HIS A C 1
ATOM 1531 O O . HIS A 1 199 ? 0.042 -0.076 -5.600 1.00 91.19 199 HIS A O 1
ATOM 1537 N N . ILE A 1 200 ? 2.148 0.445 -5.034 1.00 93.56 200 ILE A N 1
ATOM 1538 C CA . ILE A 1 200 ? 2.397 -0.852 -4.392 1.00 93.56 200 ILE A CA 1
ATOM 1539 C C . ILE A 1 200 ? 1.471 -1.027 -3.190 1.00 93.56 200 ILE A C 1
ATOM 1541 O O . ILE A 1 200 ? 0.813 -2.054 -3.083 1.00 93.56 200 ILE A O 1
ATOM 1545 N N . ALA A 1 201 ? 1.379 -0.024 -2.318 1.00 92.38 201 ALA A N 1
ATOM 1546 C CA . ALA A 1 201 ? 0.500 -0.077 -1.157 1.00 92.38 201 ALA A CA 1
ATOM 1547 C C . ALA A 1 201 ? -0.980 -0.273 -1.531 1.00 92.38 201 ALA A C 1
ATOM 1549 O O . ALA A 1 201 ? -1.657 -1.083 -0.905 1.00 92.38 201 ALA A O 1
ATOM 1550 N N . GLN A 1 202 ? -1.469 0.414 -2.567 1.00 92.31 202 GLN A N 1
ATOM 1551 C CA . GLN A 1 202 ? -2.830 0.241 -3.088 1.00 92.31 202 GLN A CA 1
ATOM 1552 C C . GLN A 1 202 ? -3.073 -1.192 -3.572 1.00 92.31 202 GLN A C 1
ATOM 1554 O O . GLN A 1 202 ? -4.076 -1.808 -3.215 1.00 92.31 202 GLN A O 1
ATOM 1559 N N . TYR A 1 203 ? -2.139 -1.752 -4.344 1.00 95.62 203 TYR A N 1
ATOM 1560 C CA . TYR A 1 203 ? -2.259 -3.125 -4.826 1.00 95.62 203 TYR A CA 1
ATOM 1561 C C . TYR A 1 203 ? -2.199 -4.148 -3.681 1.00 95.62 203 TYR A C 1
ATOM 1563 O O . TYR A 1 203 ? -2.998 -5.081 -3.626 1.00 95.62 203 TYR A O 1
ATOM 1571 N N . GLN A 1 204 ? -1.288 -3.953 -2.724 1.00 96.44 204 GLN A N 1
ATOM 1572 C CA . GLN A 1 204 ? -1.176 -4.810 -1.546 1.00 96.44 204 GLN A CA 1
ATOM 1573 C C . GLN A 1 204 ? -2.430 -4.757 -0.665 1.00 96.44 204 GLN A C 1
ATOM 1575 O O . GLN A 1 204 ? -2.879 -5.802 -0.195 1.00 96.44 204 GLN A O 1
ATOM 1580 N N . TYR A 1 205 ? -3.027 -3.573 -0.492 1.00 94.81 205 TYR A N 1
ATOM 1581 C CA . TYR A 1 205 ? -4.321 -3.428 0.171 1.00 94.81 205 TYR A CA 1
ATOM 1582 C C . TYR A 1 205 ? -5.376 -4.310 -0.496 1.00 94.81 205 TYR A C 1
ATOM 1584 O O . TYR A 1 205 ? -6.037 -5.070 0.202 1.00 94.81 205 TYR A O 1
ATOM 1592 N N . LEU A 1 206 ? -5.502 -4.275 -1.828 1.00 95.31 206 LEU A N 1
ATOM 1593 C CA . LEU A 1 206 ? -6.496 -5.094 -2.525 1.00 95.31 206 LEU A CA 1
ATOM 1594 C C . LEU A 1 206 ? -6.276 -6.593 -2.296 1.00 95.31 206 LEU A C 1
ATOM 1596 O O . LEU A 1 206 ? -7.241 -7.309 -2.037 1.00 95.31 206 LEU A O 1
ATOM 1600 N N . LEU A 1 207 ? -5.026 -7.065 -2.327 1.00 96.56 207 LEU A N 1
ATOM 1601 C CA . LEU A 1 207 ? -4.712 -8.469 -2.038 1.00 96.56 207 LEU A CA 1
ATOM 1602 C C . LEU A 1 207 ? -5.197 -8.882 -0.641 1.00 96.56 207 LEU A C 1
ATOM 1604 O O . LEU A 1 207 ? -5.865 -9.905 -0.491 1.00 96.56 207 LEU A O 1
ATOM 1608 N N . ALA A 1 208 ? -4.894 -8.083 0.380 1.00 96.25 208 ALA A N 1
ATOM 1609 C CA . ALA A 1 208 ? -5.311 -8.378 1.747 1.00 96.25 208 ALA A CA 1
ATOM 1610 C C . ALA A 1 208 ? -6.831 -8.220 1.941 1.00 96.25 208 ALA A C 1
ATOM 1612 O O . ALA A 1 208 ? -7.462 -9.072 2.563 1.00 96.25 208 ALA A O 1
ATOM 1613 N N . ALA A 1 209 ? -7.430 -7.176 1.366 1.00 94.56 209 ALA A N 1
ATOM 1614 C CA . ALA A 1 209 ? -8.841 -6.841 1.532 1.00 94.56 209 ALA A CA 1
ATOM 1615 C C . ALA A 1 209 ? -9.769 -7.860 0.874 1.00 94.56 209 ALA A C 1
ATOM 1617 O O . ALA A 1 209 ? -10.793 -8.221 1.456 1.00 94.56 209 ALA A O 1
ATOM 1618 N N . VAL A 1 210 ? -9.404 -8.357 -0.314 1.00 94.88 210 VAL A N 1
ATOM 1619 C CA . VAL A 1 210 ? -10.139 -9.444 -0.975 1.00 94.88 210 VAL A CA 1
ATOM 1620 C C . VAL A 1 210 ? -9.990 -10.731 -0.175 1.00 94.88 210 VAL A C 1
ATOM 1622 O O . VAL A 1 210 ? -10.987 -11.389 0.106 1.00 94.88 210 VAL A O 1
ATOM 1625 N N . SER A 1 211 ? -8.770 -11.067 0.256 1.00 93.94 211 SER A N 1
ATOM 1626 C CA . SER A 1 211 ? -8.539 -12.271 1.060 1.00 93.94 211 SER A CA 1
ATOM 1627 C C . SER A 1 211 ? -9.256 -12.237 2.413 1.00 93.94 211 SER A C 1
ATOM 1629 O O . SER A 1 211 ? -9.585 -13.295 2.943 1.00 93.94 211 SER A O 1
ATOM 1631 N N . GLY A 1 212 ? -9.456 -11.053 2.992 1.00 90.69 212 GLY A N 1
ATOM 1632 C CA . GLY A 1 212 ? -10.094 -10.879 4.293 1.00 90.69 212 GLY A CA 1
ATOM 1633 C C . GLY A 1 212 ? -11.580 -10.510 4.248 1.00 90.69 212 GLY A C 1
ATOM 1634 O O . GLY A 1 212 ? -12.205 -10.458 5.303 1.00 90.69 212 GLY A O 1
ATOM 1635 N N . GLY A 1 213 ? -12.159 -10.258 3.069 1.00 92.75 213 GLY A N 1
ATOM 1636 C CA . GLY A 1 213 ? -13.584 -9.933 2.915 1.00 92.75 213 GLY A CA 1
ATOM 1637 C C . GLY A 1 213 ? -13.980 -8.510 3.340 1.00 92.75 213 GLY A C 1
ATOM 1638 O O . GLY A 1 213 ? -15.123 -8.278 3.731 1.00 92.75 213 GLY A O 1
ATOM 1639 N N . TRP A 1 214 ? -13.058 -7.546 3.275 1.00 93.31 214 TRP A N 1
ATOM 1640 C CA . TRP A 1 214 ? -13.272 -6.155 3.720 1.00 93.31 214 TRP A CA 1
ATOM 1641 C C . TRP A 1 214 ? -12.903 -5.109 2.654 1.00 93.31 214 TRP A C 1
ATOM 1643 O O . TRP A 1 214 ? -12.508 -3.984 2.953 1.00 93.31 214 TRP A O 1
ATOM 1653 N N . VAL A 1 215 ? -13.077 -5.453 1.376 1.00 90.25 215 VAL A N 1
ATOM 1654 C CA . VAL A 1 215 ? -12.851 -4.537 0.246 1.00 90.25 215 VAL A CA 1
ATOM 1655 C C . VAL A 1 215 ? -13.665 -3.240 0.378 1.00 90.25 215 VAL A C 1
ATOM 1657 O O . VAL A 1 215 ? -14.885 -3.241 0.579 1.00 90.25 215 VAL A O 1
ATOM 1660 N N . GLY A 1 216 ? -12.977 -2.112 0.211 1.00 85.56 216 GLY A N 1
ATOM 1661 C CA . GLY A 1 216 ? -13.526 -0.762 0.316 1.00 85.56 216 GLY A CA 1
ATOM 1662 C C . GLY A 1 216 ? -13.674 -0.253 1.750 1.00 85.56 216 GLY A C 1
ATOM 1663 O O . GLY A 1 216 ? -14.218 0.831 1.942 1.00 85.56 216 GLY A O 1
ATOM 1664 N N . GLN A 1 217 ? -13.229 -1.012 2.758 1.00 89.19 217 GLN A N 1
ATOM 1665 C CA . GLN A 1 217 ? -13.132 -0.510 4.128 1.00 89.19 217 GLN A CA 1
ATOM 1666 C C . GLN A 1 217 ? -11.844 0.298 4.304 1.00 89.19 217 GLN A C 1
ATOM 1668 O O . GLN A 1 217 ? -10.771 -0.119 3.854 1.00 89.19 217 GLN A O 1
ATOM 1673 N N . MET A 1 218 ? -11.980 1.458 4.948 1.00 85.12 218 MET A N 1
ATOM 1674 C CA . MET A 1 218 ? -10.871 2.319 5.352 1.00 85.12 218 MET A CA 1
ATOM 1675 C C . MET A 1 218 ? -10.439 1.965 6.776 1.00 85.12 218 MET A C 1
ATOM 1677 O O . MET A 1 218 ? -11.307 1.724 7.616 1.00 85.12 218 MET A O 1
ATOM 1681 N N . PRO A 1 219 ? -9.132 1.984 7.076 1.00 90.88 219 PRO A N 1
ATOM 1682 C CA . PRO A 1 219 ? -8.639 1.672 8.401 1.00 90.88 219 PRO A CA 1
ATOM 1683 C C . PRO A 1 219 ? -8.958 2.823 9.351 1.00 90.88 219 PRO A C 1
ATOM 1685 O O . PRO A 1 219 ? -8.988 3.996 8.966 1.00 90.88 219 PRO A O 1
ATOM 1688 N N . PHE A 1 220 ? -9.098 2.495 10.626 1.00 90.50 220 PHE A N 1
ATOM 1689 C CA . PHE A 1 220 ? -9.136 3.486 11.695 1.00 90.50 220 PHE A CA 1
ATOM 1690 C C . PHE A 1 220 ? -7.731 3.958 12.079 1.00 90.50 220 PHE A C 1
ATOM 1692 O O . PHE A 1 220 ? -7.569 5.076 12.568 1.00 90.50 220 PHE A O 1
ATOM 1699 N N . VAL A 1 221 ? -6.714 3.115 11.864 1.00 90.94 221 VAL A N 1
ATOM 1700 C CA . VAL A 1 221 ? -5.339 3.366 12.305 1.00 90.94 221 VAL A CA 1
ATOM 1701 C C . VAL A 1 221 ? -4.348 3.181 11.158 1.00 90.94 221 VAL A C 1
ATOM 1703 O O . VAL A 1 221 ? -4.326 2.156 1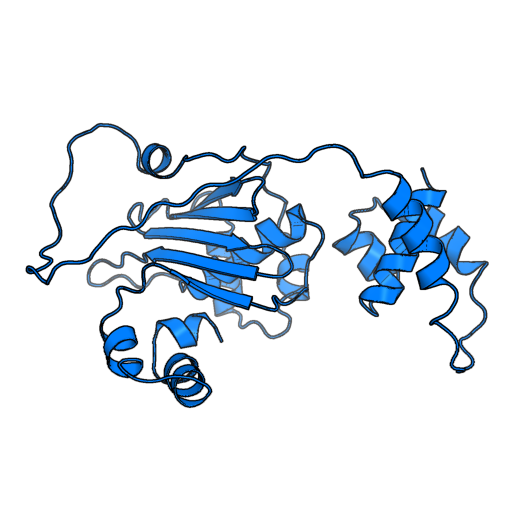0.477 1.00 90.94 221 VAL A O 1
ATOM 1706 N N . LEU A 1 222 ? -3.476 4.175 10.988 1.00 89.69 222 LEU A N 1
ATOM 1707 C CA . LEU A 1 222 ? -2.339 4.138 10.072 1.00 89.69 222 LEU A CA 1
ATOM 1708 C C . LEU A 1 222 ? -1.047 4.184 10.887 1.00 89.69 222 LEU A C 1
ATOM 1710 O O . LEU A 1 222 ? -0.813 5.133 11.634 1.00 89.69 222 LEU A O 1
ATOM 1714 N N . ILE A 1 223 ? -0.200 3.171 10.727 1.00 90.19 223 ILE A N 1
ATOM 1715 C CA . ILE A 1 223 ? 1.094 3.065 11.408 1.00 90.19 223 ILE A CA 1
ATOM 1716 C C . ILE A 1 223 ? 2.193 3.072 10.350 1.00 90.19 223 ILE A C 1
ATOM 1718 O O . ILE A 1 223 ? 2.111 2.349 9.361 1.00 90.19 223 ILE A O 1
ATOM 1722 N N . ARG A 1 224 ? 3.253 3.861 10.546 1.00 86.44 224 ARG A N 1
ATOM 1723 C CA . ARG A 1 224 ? 4.492 3.719 9.768 1.00 86.44 224 ARG A CA 1
ATOM 1724 C C . ARG A 1 224 ? 5.625 3.340 10.701 1.00 86.44 224 ARG A C 1
ATOM 1726 O O . ARG A 1 224 ? 5.952 4.091 11.614 1.00 86.44 224 ARG A O 1
ATOM 1733 N N . GLU A 1 225 ? 6.228 2.190 10.446 1.00 86.25 225 GLU A N 1
ATOM 1734 C CA . GLU A 1 225 ? 7.386 1.714 11.194 1.00 86.25 225 GLU A CA 1
ATOM 1735 C C . GLU A 1 225 ? 8.673 2.029 10.430 1.00 86.25 225 GLU A C 1
ATOM 1737 O O . GLU A 1 225 ? 8.652 2.303 9.229 1.00 86.25 225 GLU A O 1
ATOM 1742 N N . ASN A 1 226 ? 9.807 1.983 11.134 1.00 76.50 226 ASN A N 1
ATOM 1743 C CA . ASN A 1 226 ? 11.144 2.084 10.539 1.00 76.50 226 ASN A CA 1
ATOM 1744 C C . ASN A 1 226 ? 11.310 3.297 9.605 1.00 76.50 226 ASN A C 1
ATOM 1746 O O . ASN A 1 226 ? 11.896 3.206 8.523 1.00 76.50 226 ASN A O 1
ATOM 1750 N N . VAL A 1 227 ? 10.769 4.451 10.006 1.00 80.00 227 VAL A N 1
ATOM 1751 C CA . VAL A 1 227 ? 10.884 5.690 9.233 1.00 80.00 227 VAL A CA 1
ATOM 1752 C C . VAL A 1 227 ? 12.339 6.161 9.251 1.00 80.00 227 VAL A C 1
ATOM 1754 O O . VAL A 1 227 ? 12.795 6.771 10.208 1.00 80.00 227 VAL A O 1
ATOM 1757 N N . ILE A 1 228 ? 13.062 5.886 8.165 1.00 76.06 228 ILE A N 1
ATOM 1758 C CA . ILE A 1 228 ? 14.469 6.290 7.977 1.00 76.06 228 ILE A CA 1
ATOM 1759 C C . ILE A 1 228 ? 14.637 7.509 7.059 1.00 76.06 228 ILE A C 1
ATOM 1761 O O . ILE A 1 228 ? 15.746 7.988 6.841 1.00 76.06 228 ILE A O 1
ATOM 1765 N N . ASN A 1 229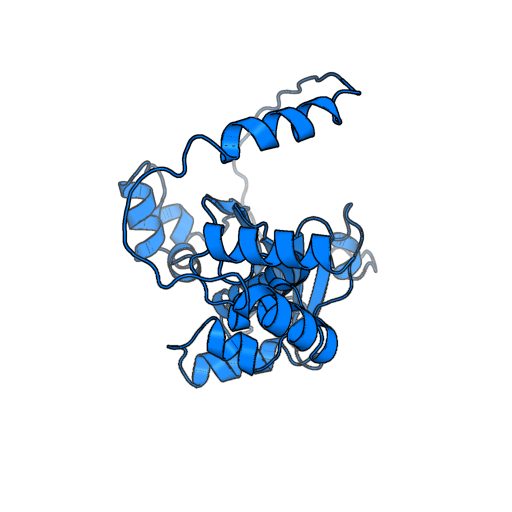 ? 13.551 8.001 6.457 1.00 76.44 229 ASN A N 1
ATOM 1766 C CA . ASN A 1 229 ? 13.617 9.129 5.533 1.00 76.44 229 ASN A CA 1
ATOM 1767 C C . ASN A 1 229 ? 13.954 10.416 6.304 1.00 76.44 229 ASN A C 1
ATOM 1769 O O . ASN A 1 229 ? 13.107 10.941 7.025 1.00 76.44 229 ASN A O 1
ATOM 1773 N N . GLN A 1 230 ? 15.165 10.945 6.110 1.00 80.38 230 GLN A N 1
ATOM 1774 C CA . GLN A 1 230 ? 15.647 12.099 6.875 1.00 80.38 230 GLN A CA 1
ATOM 1775 C C . GLN A 1 230 ? 14.771 13.344 6.693 1.00 80.38 230 GLN A C 1
ATOM 1777 O O . GLN A 1 230 ? 14.540 14.075 7.649 1.00 80.38 230 GLN A O 1
ATOM 1782 N N . THR A 1 231 ? 14.231 13.577 5.491 1.00 79.19 231 THR A N 1
ATOM 1783 C CA . THR A 1 231 ? 13.291 14.683 5.260 1.00 79.19 231 THR A CA 1
ATOM 1784 C C . THR A 1 231 ? 12.045 14.538 6.127 1.00 79.19 231 THR A C 1
ATOM 1786 O O . THR A 1 231 ? 11.605 15.518 6.713 1.00 79.19 231 THR A O 1
ATOM 1789 N N . THR A 1 232 ? 11.493 13.329 6.240 1.00 82.75 232 THR A N 1
ATOM 1790 C CA . THR A 1 232 ? 10.346 13.046 7.110 1.00 82.75 232 THR A CA 1
ATOM 1791 C C . THR A 1 232 ? 10.723 13.305 8.560 1.00 82.75 232 THR A C 1
ATOM 1793 O O . THR A 1 232 ? 10.068 14.122 9.193 1.00 82.75 232 THR A O 1
ATOM 1796 N N . LEU A 1 233 ? 11.821 12.706 9.034 1.00 87.25 233 LEU A N 1
ATOM 1797 C CA . LEU A 1 233 ? 12.292 12.858 10.413 1.00 87.25 233 LEU A CA 1
ATOM 1798 C C . LEU A 1 233 ? 12.474 14.331 10.797 1.00 87.25 233 LEU A C 1
ATOM 1800 O O . LEU A 1 233 ? 11.913 14.757 11.798 1.00 87.25 233 LEU A O 1
ATOM 1804 N N . ASN A 1 234 ? 13.151 15.121 9.960 1.00 87.56 234 ASN A N 1
ATOM 1805 C CA . ASN A 1 234 ? 13.389 16.544 10.212 1.00 87.56 234 ASN A CA 1
ATOM 1806 C C . ASN A 1 234 ? 12.096 17.374 10.242 1.00 87.56 234 ASN A C 1
ATOM 1808 O O . ASN A 1 234 ? 12.001 18.331 10.999 1.00 87.56 234 ASN A O 1
ATOM 1812 N N . ASN A 1 235 ? 11.106 17.044 9.404 1.00 88.12 235 ASN A N 1
ATOM 1813 C CA . ASN A 1 235 ? 9.841 17.787 9.347 1.00 88.12 235 ASN A CA 1
ATOM 1814 C C . ASN A 1 235 ? 8.879 17.417 10.482 1.00 88.12 235 ASN A C 1
ATOM 1816 O O . ASN A 1 235 ? 7.938 18.161 10.738 1.00 88.12 235 ASN A O 1
ATOM 1820 N N . THR A 1 236 ? 9.076 16.264 11.121 1.00 89.12 236 THR A N 1
ATOM 1821 C CA . THR A 1 236 ? 8.220 15.771 12.210 1.00 89.12 236 THR A CA 1
ATOM 1822 C C . THR A 1 236 ? 8.875 15.859 13.582 1.00 89.12 236 THR A C 1
ATOM 1824 O O . THR A 1 236 ? 8.235 15.549 14.585 1.00 89.12 236 THR A O 1
ATOM 1827 N N . GLU A 1 237 ? 10.152 16.237 13.637 1.00 90.69 237 GLU A N 1
ATOM 1828 C CA . GLU A 1 237 ? 10.922 16.300 14.872 1.00 90.69 237 GLU A CA 1
ATOM 1829 C C . GLU A 1 237 ? 10.241 17.233 15.878 1.00 90.69 237 GLU A C 1
ATOM 1831 O O . GLU A 1 237 ? 9.845 18.346 15.537 1.00 90.69 237 GLU A O 1
ATOM 1836 N N . TRP A 1 238 ? 10.092 16.770 17.121 1.00 93.19 238 TRP A N 1
ATOM 1837 C CA . TRP A 1 238 ? 9.483 17.519 18.230 1.00 93.19 238 TRP A CA 1
ATOM 1838 C C . TRP A 1 238 ? 8.000 17.906 18.066 1.00 93.19 238 TRP A C 1
ATOM 1840 O O . TRP A 1 238 ? 7.425 18.474 18.996 1.00 93.19 238 TRP A O 1
ATOM 1850 N N . LEU A 1 239 ? 7.351 17.566 16.949 1.00 92.56 239 LEU A N 1
ATOM 1851 C CA . LEU A 1 239 ? 5.924 17.818 16.742 1.00 92.56 239 LEU A CA 1
ATOM 1852 C C . LEU A 1 239 ? 5.061 16.734 17.401 1.00 92.56 239 LEU A C 1
ATOM 1854 O O . LEU A 1 239 ? 5.454 15.574 17.515 1.00 92.56 239 LEU A O 1
ATOM 1858 N N . ASN A 1 240 ? 3.840 17.097 17.797 1.00 92.25 240 ASN A N 1
ATOM 1859 C CA . ASN A 1 240 ? 2.825 16.162 18.290 1.00 92.25 240 ASN A CA 1
ATOM 1860 C C . ASN A 1 240 ? 1.409 16.606 17.868 1.00 92.25 240 ASN A C 1
ATOM 1862 O O . ASN A 1 240 ? 1.230 17.679 17.291 1.00 92.25 240 ASN A O 1
ATOM 1866 N N . GLY A 1 241 ? 0.406 15.753 18.101 1.00 90.94 241 GLY A N 1
ATOM 1867 C CA . GLY A 1 241 ? -1.001 16.069 17.831 1.00 90.94 241 GLY A CA 1
ATOM 1868 C C . GLY A 1 241 ? -1.289 16.476 16.377 1.00 90.94 241 GLY A C 1
ATOM 1869 O O . GLY A 1 241 ? -0.761 15.889 15.430 1.00 90.94 241 GLY A O 1
ATOM 1870 N N . GLU A 1 242 ? -2.140 17.489 16.197 1.00 92.56 242 GLU A N 1
ATOM 1871 C CA . GLU A 1 242 ? -2.541 17.977 14.867 1.00 92.56 242 GLU A CA 1
ATOM 1872 C C . GLU A 1 242 ? -1.394 18.641 14.090 1.00 92.56 242 GLU A C 1
ATOM 1874 O O . GLU A 1 242 ? -1.378 18.583 12.859 1.00 92.56 242 GLU A O 1
ATOM 1879 N N . GLU A 1 243 ? -0.403 19.223 14.772 1.00 91.00 243 GLU A N 1
ATOM 1880 C CA . GLU A 1 243 ? 0.765 19.825 14.117 1.00 91.00 243 GLU A CA 1
ATOM 1881 C C . GLU A 1 243 ? 1.636 18.751 13.464 1.00 91.00 243 GLU A C 1
ATOM 1883 O O . GLU A 1 243 ? 1.995 18.872 12.291 1.00 91.00 243 GLU A O 1
ATOM 1888 N N . LEU A 1 244 ? 1.893 17.651 14.184 1.00 89.62 244 LEU A N 1
ATOM 1889 C CA . LEU A 1 244 ? 2.592 16.489 13.634 1.00 89.62 244 LEU A CA 1
ATOM 1890 C C . LEU A 1 244 ? 1.834 15.901 12.447 1.00 89.62 244 LEU A C 1
ATOM 1892 O O . LEU A 1 244 ? 2.431 15.654 11.404 1.00 89.62 244 LEU A O 1
ATOM 1896 N N . LYS A 1 245 ? 0.522 15.697 12.587 1.00 86.69 245 LYS A N 1
ATOM 1897 C CA . LYS A 1 245 ? -0.325 15.152 11.518 1.00 86.69 245 LYS A CA 1
ATOM 1898 C C . LYS A 1 245 ? -0.284 16.028 10.266 1.00 86.69 245 LYS A C 1
ATOM 1900 O O . LYS A 1 245 ? -0.077 15.518 9.167 1.00 86.69 245 LYS A O 1
ATOM 1905 N N . THR A 1 246 ? -0.422 17.341 10.430 1.00 87.88 246 THR A N 1
ATOM 1906 C CA . THR A 1 246 ? -0.386 18.305 9.322 1.00 87.88 246 THR A CA 1
ATOM 1907 C C . THR A 1 246 ? 0.981 18.315 8.640 1.00 87.88 246 THR A C 1
ATOM 1909 O O . THR A 1 246 ? 1.058 18.221 7.414 1.00 87.88 246 THR A O 1
ATOM 1912 N N . ALA A 1 247 ? 2.065 18.395 9.419 1.00 86.81 247 ALA A N 1
ATOM 1913 C CA . ALA A 1 247 ? 3.423 18.382 8.887 1.00 86.81 247 ALA A CA 1
ATOM 1914 C C . ALA A 1 247 ? 3.732 17.061 8.177 1.00 86.81 247 ALA A C 1
ATOM 1916 O O . ALA A 1 247 ? 4.259 17.069 7.066 1.00 86.81 247 ALA A O 1
ATOM 1917 N N . PHE A 1 248 ? 3.346 15.933 8.775 1.00 85.50 248 PHE A N 1
ATOM 1918 C CA . PHE A 1 248 ? 3.521 14.615 8.190 1.00 85.50 248 PHE A CA 1
ATOM 1919 C C . PHE A 1 248 ? 2.824 14.525 6.829 1.00 85.50 248 PHE A C 1
ATOM 1921 O O . PHE A 1 248 ? 3.514 14.326 5.829 1.00 85.50 248 PHE A O 1
ATOM 1928 N N . LEU A 1 249 ? 1.502 14.728 6.769 1.00 83.75 249 LEU A N 1
ATOM 1929 C CA . LEU A 1 249 ? 0.703 14.535 5.551 1.00 83.75 249 LEU A CA 1
ATOM 1930 C C . LEU A 1 249 ? 1.102 15.485 4.414 1.00 83.75 249 LEU A C 1
ATOM 1932 O O . LEU A 1 249 ? 1.179 15.061 3.263 1.00 83.75 249 LEU A O 1
ATOM 1936 N N . ASN A 1 250 ? 1.417 16.743 4.727 1.00 83.31 250 ASN A N 1
ATOM 1937 C CA . ASN A 1 250 ? 1.630 17.764 3.699 1.00 83.31 250 ASN A CA 1
ATOM 1938 C C . ASN A 1 250 ? 3.105 17.943 3.311 1.00 83.31 250 ASN A C 1
ATOM 1940 O O . ASN A 1 250 ? 3.420 18.184 2.140 1.00 83.31 250 ASN A O 1
ATOM 1944 N N . ASN A 1 251 ? 4.022 17.804 4.272 1.00 80.44 251 ASN A N 1
ATOM 1945 C CA . ASN A 1 251 ? 5.413 18.234 4.104 1.00 80.44 251 ASN A CA 1
ATOM 1946 C C . ASN A 1 251 ? 6.403 17.071 4.002 1.00 80.44 251 ASN A C 1
ATOM 1948 O O . ASN A 1 251 ? 7.589 17.304 3.769 1.00 80.44 251 ASN A O 1
ATOM 1952 N N . THR A 1 252 ? 5.948 15.820 4.131 1.00 76.94 252 THR A N 1
ATOM 1953 C CA . THR A 1 252 ? 6.846 14.660 4.077 1.00 76.94 252 THR A CA 1
ATOM 1954 C C . THR A 1 252 ? 6.562 13.755 2.879 1.00 76.94 252 THR A C 1
ATOM 1956 O O . THR A 1 252 ? 5.402 13.549 2.514 1.00 76.94 252 THR A O 1
ATOM 1959 N N . PRO A 1 253 ? 7.601 13.161 2.261 1.00 69.88 253 PRO A N 1
ATOM 1960 C CA . PRO A 1 253 ? 7.410 12.126 1.247 1.00 69.88 253 PRO A CA 1
ATOM 1961 C C . PRO A 1 253 ? 6.559 10.951 1.754 1.00 69.88 253 PRO A C 1
ATOM 1963 O O . PRO A 1 253 ? 5.739 10.417 1.011 1.00 69.88 253 PRO A O 1
ATOM 1966 N N . ASN A 1 254 ? 6.714 10.579 3.029 1.00 74.69 254 ASN A N 1
ATOM 1967 C CA . ASN A 1 254 ? 5.969 9.479 3.635 1.00 74.69 254 ASN A CA 1
ATOM 1968 C C . ASN A 1 254 ? 4.484 9.813 3.807 1.00 74.69 254 ASN A C 1
ATOM 1970 O O . ASN A 1 254 ? 3.636 8.982 3.482 1.00 74.69 254 ASN A O 1
ATOM 1974 N N . GLY A 1 255 ? 4.155 11.020 4.263 1.00 72.75 255 GLY A N 1
ATOM 1975 C CA . GLY A 1 255 ? 2.770 11.460 4.401 1.00 72.75 255 GLY A CA 1
ATOM 1976 C C . GLY A 1 255 ? 2.055 11.589 3.066 1.00 72.75 255 GLY A C 1
ATOM 1977 O O . GLY A 1 255 ? 0.931 11.119 2.958 1.00 72.75 255 GLY A O 1
ATOM 1978 N N . LYS A 1 256 ? 2.739 12.050 2.013 1.00 70.56 256 LYS A N 1
ATOM 1979 C CA . LYS A 1 256 ? 2.194 12.042 0.643 1.00 70.56 256 LYS A CA 1
ATOM 1980 C C . LYS A 1 256 ? 1.879 10.644 0.110 1.00 70.56 256 LYS A C 1
ATOM 1982 O O . LYS A 1 256 ? 1.033 10.509 -0.756 1.00 70.56 256 LYS A O 1
ATOM 1987 N N . SER A 1 257 ? 2.575 9.612 0.592 1.00 64.81 257 SER A N 1
ATOM 1988 C CA . SER A 1 257 ? 2.259 8.211 0.268 1.00 64.81 257 SER A CA 1
ATOM 1989 C C . SER A 1 257 ? 1.215 7.581 1.198 1.00 64.81 257 SER A C 1
ATOM 1991 O O . SER A 1 257 ? 0.908 6.402 1.048 1.00 64.81 257 SER A O 1
ATOM 1993 N N . THR A 1 258 ? 0.767 8.327 2.211 1.00 69.25 258 THR A N 1
ATOM 1994 C CA . THR A 1 258 ? -0.209 7.894 3.222 1.00 69.25 258 THR A CA 1
ATOM 1995 C C . THR A 1 258 ? -1.575 8.548 3.005 1.00 69.25 258 THR A C 1
ATOM 1997 O O . THR A 1 258 ? -2.580 7.892 3.254 1.00 69.25 258 THR A O 1
ATOM 2000 N N . ALA A 1 259 ? -1.589 9.825 2.601 1.00 59.59 259 ALA A N 1
ATOM 2001 C CA . ALA A 1 259 ? -2.775 10.583 2.202 1.00 59.59 259 ALA A CA 1
ATOM 2002 C C . ALA A 1 259 ? -3.362 10.050 0.890 1.00 59.59 259 ALA A C 1
ATOM 2004 O O . ALA A 1 259 ? -4.606 10.071 0.782 1.00 59.59 259 ALA A O 1
#

Foldseek 3Di:
DLVVVLVQLVVCCVVPVDDSVCCQCQQVVHDPVSSVVSCVVVVVPDDDDDDDDDDPPPVVVVVVVVVVPPDDDDDDDDDDDDDDDDDDDDDDDDDDPDPDDPVRVPPPDFAWDDFDDDDLVLVCVLCVPDDPLLSVQLVCQNDVQQWDWIATPQQWIWIAGPVHRQQIFIWGDDLAETEGEDGDDDDDPPDDDSYDS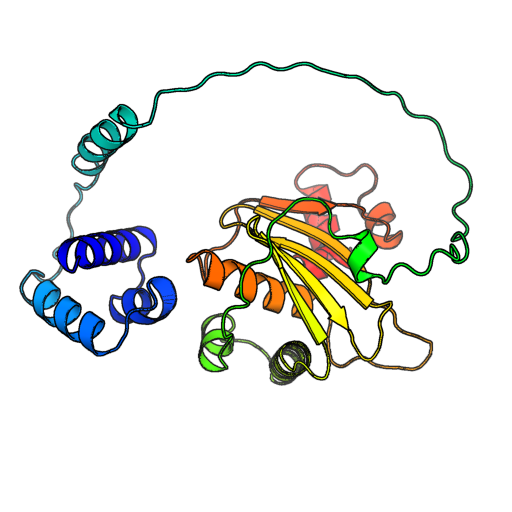LSVVVNSNVRSCSVHSNRNRDHNYYHYHPPPPVQQCVQQPPDDDPSNLCSNLPRDPNNVSVD

Radius of gyration: 22.93 Å; chains: 1; bounding box: 70×43×49 Å

pLDDT: mean 70.53, std 23.89, range [22.38, 97.56]

Secondary structure (DSSP, 8-state):
-HHHHHHHHHHHHHHH---HHHIIIIIS---HHHHHHHHHHHHTT----------HHHHHHHHHHHHTT---------------------PPPP-------HHHHH--S--EEPPPP--HHHHHHH-TT--HHHHHHHHHHH-TTTEEEEEETTSEEEEEESS-TT-EEEEEE-SSEEEEEEEE----TT---S--HHHHHHHHHHHHHHHHT-TTPPPSEEEE-S---HHHHHHHTT--HHHHHHHHHHH-HHHHTT-

Organism: Salmonella enterica (NCBI:txid28901)